Protein AF-A0A8T4NLR0-F1 (afdb_monomer)

Sequence (199 aa):
MKKNILIAALLICVIVAVIIVTSAFSFRYALPFFGGVIVQKAATMCSESDNGVLFYTKGTISLCTGKDCVVKGEDNCKDSSALTEYYCTEKNEIKTVELNCPYGCDDGACMTRGQIPKPKVQEQPSLEIEQPAEKTAEEQVKEIICDEGWQCTGKSKIYQNLDCSLAKETYCKYGCNQGDCKTPAFWEKFLLWLNGQIK

Foldseek 3Di:
DVVVVVVVVVVVVVVVVVVVVVVVVVVVVVPDPVPPPPPPQFDWAKDKDVQFFAQADKMWIWIDRPNDIDTDDIWDFPDFFKIWDWGADPVRDIDIDIDGQPLGDDPRHRDDPVRNDDPPPPPDPDPDDDDDDDDDDDPPPPDDADDFAWDFDWQWIWTQDRVRDIDDIGGQPQGDDPNDRDDPDPVVVVVCVVVVVDD

Secondary structure (DSSP, 8-state):
-HHHHHHHHHHHHHHHHHHHHHHHHHHHHSTT-S-------PPEEEEESSSS--TTS--EEEEEETTEEEEEEE-EESSSSEEEEEEE-TTS-EEEEEEE-TT-EETTEEPPGGGS--------------------------------EEEEETTEEEEEPTTS-B---EE-TT-EETTEEPPPPHHHHHHHHHTTS--

pLDDT: mean 85.61, std 13.14, range [51.41, 98.38]

Mean predicted aligned error: 16.75 Å

Solvent-accessible surface area (backbone atoms only — not comparable to full-atom values): 12018 Å² total; per-residue (Å²): 115,72,68,60,54,53,52,51,52,52,52,52,54,52,53,52,52,51,53,55,54,52,55,61,53,51,60,64,72,65,58,81,79,72,80,71,79,78,78,72,76,64,64,69,40,50,46,55,74,62,76,48,89,48,64,70,49,62,30,41,32,29,47,25,46,73,91,52,69,43,82,76,49,58,26,32,45,78,43,66,36,29,34,39,43,56,32,55,44,98,83,44,44,82,48,74,51,78,46,77,28,93,55,20,25,52,91,18,17,33,41,51,84,91,62,53,74,72,77,75,76,71,83,64,81,81,75,88,69,93,72,84,91,77,93,73,86,80,78,78,78,75,78,84,86,49,76,64,43,52,40,54,61,71,44,21,32,33,40,31,38,74,84,64,48,72,49,80,76,41,82,22,94,65,22,38,54,95,37,38,63,41,69,74,55,71,67,55,52,50,53,36,40,77,68,66,77,49,134

Radius of gyration: 38.43 Å; Cα contacts (8 Å, |Δi|>4): 276; chains: 1; bounding box: 93×50×118 Å

Nearest PDB structures (foldseek):
  3gyx-assembly6_L  TM=2.580E-01  e=1.053E+00  Megalodesulfovibrio gigas
  8prw-assembly1_J  TM=4.662E-01  e=5.788E+00  Saccharomyces cerevisiae
  6ql9-assembly1_H  TM=4.378E-01  e=5.185E+00  Saccharomyces cerevisiae S288C
  6ql9-assembly1_J  TM=4.369E-01  e=6.825E+00  Saccharomyces cerevisiae S288C

Structure (mmCIF, N/CA/C/O backbone):
data_AF-A0A8T4NLR0-F1
#
_entry.id   AF-A0A8T4NLR0-F1
#
loop_
_atom_site.group_PDB
_atom_site.id
_atom_site.type_symbol
_atom_site.label_atom_id
_atom_site.label_alt_id
_atom_site.label_comp_id
_atom_site.label_asym_id
_atom_site.label_entity_id
_atom_site.label_seq_id
_atom_site.pdbx_PDB_ins_code
_atom_site.Cartn_x
_atom_site.Cartn_y
_atom_site.Cartn_z
_atom_site.occupancy
_atom_site.B_iso_or_equiv
_atom_site.auth_seq_id
_atom_site.auth_comp_id
_atom_site.auth_asym_id
_atom_site.auth_atom_id
_atom_site.pdbx_PDB_model_num
ATOM 1 N N . MET A 1 1 ? -56.163 13.194 72.552 1.00 65.56 1 MET A N 1
ATOM 2 C CA . MET A 1 1 ? -55.080 14.180 72.316 1.00 65.56 1 MET A CA 1
ATOM 3 C C . MET A 1 1 ? -53.720 13.541 72.016 1.00 65.56 1 MET A C 1
ATOM 5 O O . MET A 1 1 ? -53.142 13.891 71.000 1.00 65.56 1 MET A O 1
ATOM 9 N N . LYS A 1 2 ? -53.225 12.557 72.789 1.00 79.62 2 LYS A N 1
ATOM 10 C CA . LYS A 1 2 ? -51.895 11.940 72.555 1.00 79.62 2 LYS A CA 1
ATOM 11 C C . LYS A 1 2 ? -51.717 11.226 71.195 1.00 79.62 2 LYS A C 1
ATOM 13 O O . LYS A 1 2 ? -50.638 11.294 70.622 1.00 79.62 2 LYS A O 1
ATOM 18 N N . LYS A 1 3 ? -52.770 10.603 70.643 1.00 86.56 3 LYS A N 1
ATOM 19 C CA . LYS A 1 3 ? -52.717 9.935 69.322 1.00 86.56 3 LYS A CA 1
ATOM 20 C C . LYS A 1 3 ? -52.465 10.910 68.162 1.00 86.56 3 LYS A C 1
ATOM 22 O O . LYS A 1 3 ? -51.696 10.591 67.266 1.00 86.56 3 LYS A O 1
ATOM 27 N N . ASN A 1 4 ? -53.041 12.111 68.211 1.00 86.75 4 ASN A N 1
ATOM 28 C CA . ASN A 1 4 ? -52.903 13.100 67.134 1.00 86.75 4 ASN A CA 1
ATOM 29 C C . ASN A 1 4 ? -51.492 13.706 67.107 1.00 86.75 4 ASN A C 1
ATOM 31 O O . ASN A 1 4 ? -50.963 13.976 66.036 1.00 86.75 4 ASN A O 1
ATOM 35 N N . ILE A 1 5 ? -50.863 13.852 68.279 1.00 92.44 5 ILE A N 1
ATOM 36 C CA . ILE A 1 5 ? -49.472 14.309 68.404 1.00 92.44 5 ILE A CA 1
ATOM 37 C C . ILE A 1 5 ? -48.511 13.258 67.831 1.00 92.44 5 ILE A C 1
ATOM 39 O O . ILE A 1 5 ? -47.591 13.607 67.099 1.00 92.44 5 ILE A O 1
ATOM 43 N N . LEU A 1 6 ? -48.759 11.970 68.100 1.00 92.81 6 LEU A N 1
ATOM 44 C CA . LEU A 1 6 ? -47.951 10.876 67.552 1.00 92.81 6 LEU A CA 1
ATOM 45 C C . LEU A 1 6 ? -48.038 10.813 66.016 1.00 92.81 6 LEU A C 1
ATOM 47 O O . LEU A 1 6 ? -47.022 10.658 65.345 1.00 92.81 6 LEU A O 1
ATOM 51 N N . ILE A 1 7 ? -49.242 10.979 65.456 1.00 93.31 7 ILE A N 1
ATOM 52 C CA . ILE A 1 7 ? -49.459 10.987 64.001 1.00 93.31 7 ILE A CA 1
ATOM 53 C C . ILE A 1 7 ? -48.775 12.200 63.356 1.00 93.31 7 ILE A C 1
ATOM 55 O O . ILE A 1 7 ? -48.108 12.048 62.337 1.00 93.31 7 ILE A O 1
ATOM 59 N N . ALA A 1 8 ? -48.876 13.385 63.967 1.00 94.00 8 ALA A N 1
ATOM 60 C CA . ALA A 1 8 ? -48.206 14.585 63.468 1.00 94.00 8 ALA A CA 1
ATOM 61 C C . ALA A 1 8 ? -46.675 14.435 63.465 1.00 94.00 8 ALA A C 1
ATOM 63 O O . ALA A 1 8 ? -46.030 14.780 62.478 1.00 94.00 8 ALA A O 1
ATOM 64 N N . ALA A 1 9 ? -46.096 13.860 64.525 1.00 94.56 9 ALA A N 1
ATOM 65 C CA . ALA A 1 9 ? -44.658 13.604 64.598 1.00 94.56 9 ALA A CA 1
ATOM 66 C C . ALA A 1 9 ? -44.188 12.619 63.511 1.00 94.56 9 ALA A C 1
ATOM 68 O O . ALA A 1 9 ? -43.180 12.868 62.852 1.00 94.56 9 ALA A O 1
ATOM 69 N N . LEU A 1 10 ? -44.947 11.544 63.265 1.00 94.81 10 LEU A N 1
ATOM 70 C CA . LEU A 1 10 ? -44.632 10.580 62.205 1.00 94.81 10 LEU A CA 1
ATOM 71 C C . LEU A 1 10 ? -44.721 11.202 60.806 1.00 94.81 10 LEU A C 1
ATOM 73 O O . LEU A 1 10 ? -43.836 10.971 59.986 1.00 94.81 10 LEU A O 1
ATOM 77 N N . LEU A 1 11 ? -45.737 12.030 60.540 1.00 95.25 11 LEU A N 1
ATOM 78 C CA . LEU A 1 11 ? -45.869 12.727 59.256 1.00 95.25 11 LEU A CA 1
ATOM 79 C C . LEU A 1 11 ? -44.701 13.689 59.007 1.00 95.25 11 LEU A C 1
ATOM 81 O O . LEU A 1 11 ? -44.157 13.713 57.905 1.00 95.25 11 LEU A O 1
ATOM 85 N N . ILE A 1 12 ? -44.261 14.423 60.032 1.00 96.31 12 ILE A N 1
ATOM 86 C CA . ILE A 1 12 ? -43.098 15.314 59.933 1.00 96.31 12 ILE A CA 1
ATOM 87 C C . ILE A 1 12 ? -41.823 14.511 59.640 1.00 96.31 12 ILE A C 1
ATOM 89 O O . ILE A 1 12 ? -41.072 14.879 58.738 1.00 96.31 12 ILE A O 1
ATOM 93 N N . CYS A 1 13 ? -41.597 13.387 60.328 1.00 95.19 13 CYS A N 1
ATOM 94 C CA . CYS A 1 13 ? -40.438 12.528 60.068 1.00 95.19 13 CYS A CA 1
ATOM 95 C C . CYS A 1 13 ? -40.414 11.988 58.630 1.00 95.19 13 CYS A C 1
ATOM 97 O O . CYS A 1 13 ? -39.356 11.981 58.001 1.00 95.19 13 CYS A O 1
ATOM 99 N N . VAL A 1 14 ? -41.565 11.575 58.088 1.00 95.75 14 VAL A N 1
ATOM 100 C CA . VAL A 1 14 ? -41.660 11.080 56.705 1.00 95.75 14 VAL A CA 1
ATOM 101 C C . VAL A 1 14 ? -41.377 12.197 55.699 1.00 95.75 14 VAL A C 1
ATOM 103 O O . VAL A 1 14 ? -40.613 11.987 54.761 1.00 95.75 14 VAL A O 1
ATOM 106 N N . ILE A 1 15 ? -41.922 13.399 55.910 1.00 95.06 15 ILE A N 1
ATOM 107 C CA . ILE A 1 15 ? -41.680 14.551 55.025 1.00 95.06 15 ILE A CA 1
ATOM 108 C C . ILE A 1 15 ? -40.191 14.924 55.013 1.00 95.06 15 ILE A C 1
ATOM 110 O O . ILE A 1 15 ? -39.613 15.109 53.943 1.00 95.06 15 ILE A O 1
ATOM 114 N N . VAL A 1 16 ? -39.547 14.969 56.183 1.00 95.06 16 VAL A N 1
ATOM 115 C CA . VAL A 1 16 ? -38.106 15.252 56.291 1.00 95.06 16 VAL A CA 1
ATOM 116 C C . VAL A 1 16 ? -37.280 14.179 55.574 1.00 95.06 16 VAL A C 1
ATOM 118 O O . VAL A 1 16 ? -36.371 14.518 54.818 1.00 95.06 16 VAL A O 1
ATOM 121 N N . ALA A 1 17 ? -37.625 12.898 55.730 1.00 93.12 17 ALA A N 1
ATOM 122 C CA . ALA A 1 17 ? -36.938 11.808 55.037 1.00 93.12 17 ALA A CA 1
ATOM 123 C C . ALA A 1 17 ? -37.066 11.917 53.505 1.00 93.12 17 ALA A C 1
ATOM 125 O O . ALA A 1 17 ? -36.078 11.745 52.792 1.00 93.12 17 ALA A O 1
ATOM 126 N N . VAL A 1 18 ? -38.246 12.275 52.988 1.00 91.69 18 VAL A N 1
ATOM 127 C CA . VAL A 1 18 ? -38.468 12.479 51.545 1.00 91.69 18 VAL A CA 1
ATOM 128 C C . VAL A 1 18 ? -37.653 13.662 51.009 1.00 91.69 18 VAL A C 1
ATOM 130 O O . VAL A 1 18 ? -37.054 13.552 49.939 1.00 91.69 18 VAL A O 1
ATOM 133 N N . ILE A 1 19 ? -37.559 14.774 51.744 1.00 88.56 19 ILE A N 1
ATOM 134 C CA . ILE A 1 19 ? -36.741 15.935 51.340 1.00 88.56 19 ILE A CA 1
ATOM 135 C C . ILE A 1 19 ? -35.246 15.573 51.288 1.00 88.56 19 ILE A C 1
ATOM 137 O O . ILE A 1 19 ? -34.539 15.960 50.356 1.00 88.56 19 ILE A O 1
ATOM 141 N N . ILE A 1 20 ? -34.755 14.785 52.248 1.00 86.38 20 ILE A N 1
ATOM 142 C CA . ILE A 1 20 ? -33.351 14.343 52.275 1.00 86.38 20 ILE A CA 1
ATOM 143 C C . ILE A 1 20 ? -33.047 13.413 51.089 1.00 86.38 20 ILE A C 1
ATOM 145 O O . ILE A 1 20 ? -32.024 13.570 50.425 1.00 86.38 20 ILE A O 1
ATOM 149 N N . VAL A 1 21 ? -33.950 12.483 50.766 1.00 84.75 21 VAL A N 1
ATOM 150 C CA . VAL A 1 21 ? -33.757 11.549 49.642 1.00 84.75 21 VAL A CA 1
ATOM 151 C C . VAL A 1 21 ? -33.822 12.275 48.295 1.00 84.75 21 VAL A C 1
ATOM 153 O O . VAL A 1 21 ? -32.977 12.048 47.431 1.00 84.75 21 VAL A O 1
ATOM 156 N N . THR A 1 22 ? -34.784 13.182 48.116 1.00 77.44 22 THR A N 1
ATOM 157 C CA . THR A 1 22 ? -34.948 13.943 46.866 1.00 77.44 22 THR A CA 1
ATOM 158 C C . THR A 1 22 ? -33.806 14.934 46.624 1.00 77.44 22 THR A C 1
ATOM 160 O O . THR A 1 22 ? -33.335 15.044 45.494 1.00 77.44 22 THR A O 1
ATOM 163 N N . SER A 1 23 ? -33.289 15.603 47.661 1.00 75.44 23 SER A N 1
ATOM 164 C CA . SER A 1 23 ? -32.127 16.500 47.531 1.00 75.44 23 SER A CA 1
ATOM 165 C C . SER A 1 23 ? -30.825 15.753 47.217 1.00 75.44 23 SER A C 1
ATOM 167 O O . SER A 1 23 ? -30.049 16.213 46.377 1.00 75.44 23 SER A O 1
ATOM 169 N N . ALA A 1 24 ? -30.615 14.567 47.797 1.00 68.6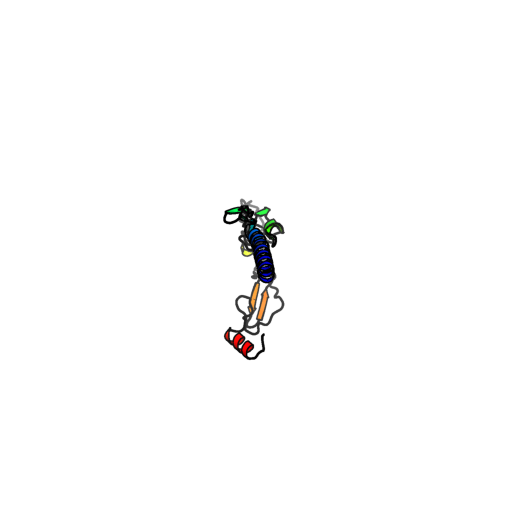2 24 ALA A N 1
ATOM 170 C CA . ALA A 1 24 ? -29.480 13.704 47.463 1.00 68.62 24 ALA A CA 1
ATOM 171 C C . ALA A 1 24 ? -29.569 13.123 46.039 1.00 68.62 24 ALA A C 1
ATOM 173 O O . ALA A 1 24 ? -28.544 12.931 45.381 1.00 68.62 24 ALA A O 1
ATOM 174 N N . PHE A 1 25 ? -30.784 12.863 45.543 1.00 68.38 25 PHE A N 1
ATOM 175 C CA . PHE A 1 25 ? -31.004 12.379 44.180 1.00 68.38 25 PHE A CA 1
ATOM 176 C C . PHE A 1 25 ? -30.752 13.491 43.152 1.00 68.38 25 PHE A C 1
ATOM 178 O O . PHE A 1 25 ? -30.000 13.281 42.205 1.00 68.38 25 PHE A O 1
ATOM 185 N N . SER A 1 26 ? -31.263 14.705 43.381 1.00 59.88 26 SER A N 1
ATOM 186 C CA . SER A 1 26 ? -31.078 15.847 42.471 1.00 59.88 26 SER A CA 1
ATOM 187 C C . SER A 1 26 ? -29.622 16.318 42.362 1.00 59.88 26 SER A C 1
ATOM 189 O O . SER A 1 26 ? -29.195 16.732 41.286 1.00 59.88 26 SER A O 1
ATOM 191 N N . PHE A 1 27 ? -28.816 16.190 43.423 1.00 58.69 27 PHE A N 1
ATOM 192 C CA . PHE A 1 27 ? -27.387 16.535 43.374 1.00 58.69 27 PHE A CA 1
ATOM 193 C C . PHE A 1 27 ? -26.559 15.595 42.482 1.00 58.69 27 PHE A C 1
ATOM 195 O O . PHE A 1 27 ? -25.542 16.015 41.934 1.00 58.69 27 PHE A O 1
ATOM 202 N N . ARG A 1 28 ? -27.000 14.344 42.283 1.00 60.62 28 ARG A N 1
ATOM 203 C CA . ARG A 1 28 ? -26.338 13.388 41.375 1.00 60.62 28 ARG A CA 1
ATOM 204 C C . ARG A 1 28 ? -26.611 13.653 39.896 1.00 60.62 28 ARG A C 1
ATOM 206 O O . ARG A 1 28 ? -25.827 13.201 39.071 1.00 60.62 28 ARG A O 1
ATOM 213 N N . TYR A 1 29 ? -27.674 14.386 39.563 1.00 61.94 29 TYR A N 1
ATOM 214 C CA . TYR A 1 29 ? -28.008 14.732 38.175 1.00 61.94 29 TYR A CA 1
ATOM 215 C C . TYR A 1 29 ? -27.634 16.174 37.795 1.00 61.94 29 TYR A C 1
ATOM 217 O O . TYR A 1 29 ? -27.670 16.513 36.616 1.00 61.94 29 TYR A O 1
ATOM 225 N N . ALA A 1 30 ? -27.245 17.018 38.759 1.00 58.38 30 ALA A N 1
ATOM 226 C CA . ALA A 1 30 ? -26.869 18.417 38.521 1.00 58.38 30 ALA A CA 1
ATOM 227 C C . ALA A 1 30 ? -25.375 18.641 38.197 1.00 58.38 30 ALA A C 1
ATOM 229 O O . ALA A 1 30 ? -24.976 19.762 37.884 1.00 58.38 30 ALA A O 1
ATOM 230 N N . LEU A 1 31 ? -24.535 17.602 38.228 1.00 56.66 31 LEU A N 1
ATOM 231 C CA . LEU A 1 31 ? -23.143 17.665 37.768 1.00 56.66 31 LEU A CA 1
ATOM 232 C C . LEU A 1 31 ? -22.897 16.482 36.818 1.00 56.66 31 LEU A C 1
ATOM 234 O O . LEU A 1 31 ? -23.014 15.341 37.262 1.00 56.66 31 LEU A O 1
ATOM 238 N N . PRO A 1 32 ? -22.602 16.727 35.524 1.00 54.81 32 PRO A N 1
ATOM 239 C CA . PRO A 1 32 ? -21.648 17.739 35.084 1.00 54.81 32 PRO A CA 1
ATOM 240 C C . PRO A 1 32 ? -22.208 18.646 33.971 1.00 54.81 32 PRO A C 1
ATOM 242 O O . PRO A 1 32 ? -22.099 18.340 32.788 1.00 54.81 32 PRO A O 1
ATOM 245 N N . PHE A 1 33 ? -22.744 19.811 34.344 1.00 54.09 33 PHE A N 1
ATOM 246 C CA . PHE A 1 33 ? -22.918 20.947 33.421 1.00 54.09 33 PHE A CA 1
ATOM 247 C C . PHE A 1 33 ? -21.767 21.962 33.550 1.00 54.09 33 PHE A C 1
ATOM 249 O O . PHE A 1 33 ? -21.893 23.124 33.179 1.00 54.09 33 PHE A O 1
ATOM 256 N N . PHE A 1 34 ? -20.616 21.533 34.074 1.00 61.84 34 PHE A N 1
ATOM 257 C CA . PHE A 1 34 ? -19.358 22.202 33.767 1.00 61.84 34 PHE A CA 1
ATOM 258 C C . PHE A 1 34 ? -18.896 21.634 32.434 1.00 61.84 34 PHE A C 1
ATOM 260 O O . PHE A 1 34 ? -18.339 20.539 32.378 1.00 61.84 34 PHE A O 1
ATOM 267 N N . GLY A 1 35 ? -19.222 22.362 31.364 1.00 62.19 35 GLY A N 1
ATOM 268 C CA . GLY A 1 35 ? -18.803 22.101 29.993 1.00 62.19 35 GLY A CA 1
ATOM 269 C C . GLY A 1 35 ? -17.286 22.135 29.858 1.00 62.19 35 GLY A C 1
ATOM 270 O O . GLY A 1 35 ? -16.715 23.088 29.334 1.00 62.19 35 GLY A O 1
ATOM 271 N N . GLY A 1 36 ? -16.627 21.081 30.332 1.00 67.31 36 GLY A N 1
ATOM 272 C CA . GLY A 1 36 ? -15.284 20.753 29.910 1.00 67.31 36 GLY A CA 1
ATOM 273 C C . GLY A 1 36 ? -15.352 20.493 28.417 1.00 67.31 36 GLY A C 1
ATOM 274 O O . GLY A 1 36 ? -15.913 19.487 27.984 1.00 67.31 36 GLY A O 1
ATOM 275 N N . VAL A 1 37 ? -14.831 21.429 27.629 1.00 72.62 37 VAL A N 1
ATOM 276 C CA . VAL A 1 37 ? -14.577 21.207 26.211 1.00 72.62 37 VAL A CA 1
ATOM 277 C C . VAL A 1 37 ? -13.651 20.001 26.135 1.00 72.62 37 VAL A C 1
ATOM 279 O O . VAL A 1 37 ? -12.465 20.089 26.453 1.00 72.62 37 VAL A O 1
ATOM 282 N N . ILE A 1 38 ? -14.203 18.851 25.757 1.00 74.75 38 ILE A N 1
ATOM 283 C CA . ILE A 1 38 ? -13.400 17.710 25.349 1.00 74.75 38 ILE A CA 1
ATOM 284 C C . ILE A 1 38 ? -12.722 18.116 24.048 1.00 74.75 38 ILE A C 1
ATOM 286 O O . ILE A 1 38 ? -13.310 18.063 22.971 1.00 74.75 38 ILE A O 1
ATOM 290 N N . VAL A 1 39 ? -11.476 18.573 24.155 1.00 74.25 39 VAL A N 1
ATOM 291 C CA . VAL A 1 39 ? -10.593 18.721 23.002 1.00 74.25 39 VAL A CA 1
ATOM 292 C C . VAL A 1 39 ? -10.285 17.302 22.535 1.00 74.25 39 VAL A C 1
ATOM 294 O O . VAL A 1 39 ? -9.304 16.688 22.953 1.00 74.25 39 VAL A O 1
ATOM 297 N N . GLN A 1 40 ? -11.176 16.731 21.723 1.00 78.25 40 GLN A N 1
ATOM 298 C CA . GLN A 1 40 ? -10.866 15.506 21.007 1.00 78.25 40 GLN A CA 1
ATOM 299 C C . GLN A 1 40 ? -9.751 15.852 20.030 1.00 78.25 40 GLN A C 1
ATOM 301 O O . GLN A 1 40 ? -9.970 16.515 19.018 1.00 78.25 40 GLN A O 1
ATOM 306 N N . LYS A 1 41 ? -8.530 15.437 20.376 1.00 83.44 41 LYS A N 1
ATOM 307 C CA . LYS A 1 41 ? -7.404 15.446 19.451 1.00 83.44 41 LYS A CA 1
ATOM 308 C C . LYS A 1 41 ? -7.857 14.685 18.211 1.00 83.44 41 LYS A C 1
ATOM 310 O O . LYS A 1 41 ? -8.173 13.500 18.307 1.00 83.44 41 LYS A O 1
ATOM 315 N N . ALA A 1 42 ? -7.943 15.383 17.083 1.00 84.19 42 ALA A N 1
ATOM 316 C CA . ALA A 1 42 ? -8.313 14.763 15.825 1.00 84.19 42 ALA A CA 1
ATOM 317 C C . ALA A 1 42 ? -7.361 13.589 15.566 1.00 84.19 42 ALA A C 1
ATOM 319 O O . ALA A 1 42 ? -6.140 13.734 15.679 1.00 84.19 42 ALA A O 1
ATOM 320 N N . ALA A 1 43 ? -7.932 12.414 15.301 1.00 88.25 43 ALA A N 1
ATOM 321 C CA . ALA A 1 43 ? -7.144 11.242 14.967 1.00 88.25 43 ALA A CA 1
ATOM 322 C C . ALA A 1 43 ? -6.372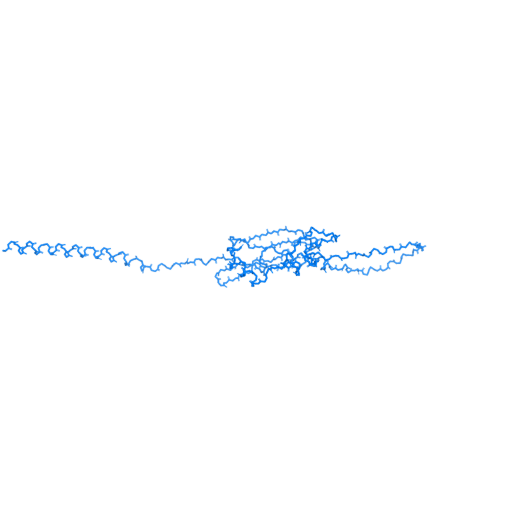 11.529 13.673 1.00 88.25 43 ALA A C 1
ATOM 324 O O . ALA A 1 43 ? -6.952 11.997 12.691 1.00 88.25 43 ALA A O 1
ATOM 325 N N . THR A 1 44 ? -5.064 11.281 13.699 1.00 94.44 44 THR A N 1
ATOM 326 C CA . THR A 1 44 ? -4.232 11.320 12.499 1.00 94.44 44 THR A CA 1
ATOM 327 C C . THR A 1 44 ? -4.316 9.957 11.822 1.00 94.44 44 THR A C 1
ATOM 329 O O . THR A 1 44 ? -4.061 8.937 12.460 1.00 94.44 44 THR A O 1
ATOM 332 N N . MET A 1 45 ? -4.691 9.948 10.549 1.00 95.81 45 MET A N 1
ATOM 333 C CA . MET A 1 45 ? -4.827 8.760 9.713 1.00 95.81 45 MET A CA 1
ATOM 334 C C . MET A 1 45 ? -3.811 8.804 8.579 1.00 95.81 45 MET A C 1
ATOM 336 O O . MET A 1 45 ? -3.516 9.873 8.046 1.00 95.81 45 MET A O 1
ATOM 340 N N . CYS A 1 46 ? -3.289 7.639 8.219 1.00 96.56 46 CYS A N 1
ATOM 341 C CA . CYS A 1 46 ? -2.422 7.466 7.063 1.00 96.56 46 CYS A CA 1
ATOM 342 C C . CYS A 1 46 ? -3.277 7.002 5.882 1.00 96.56 46 CYS A C 1
ATOM 344 O O . CYS A 1 46 ? -4.133 6.137 6.052 1.00 96.56 46 CYS A O 1
ATOM 346 N N . SER A 1 47 ? -3.071 7.600 4.712 1.00 95.38 47 SER A N 1
ATOM 347 C CA . SER A 1 47 ? -3.706 7.204 3.456 1.00 95.38 47 SER A CA 1
ATOM 348 C C . SER A 1 47 ? -2.648 7.105 2.368 1.00 95.38 47 SER A C 1
ATOM 350 O O . SER A 1 47 ? -1.791 7.981 2.268 1.00 95.38 47 SER A O 1
ATOM 352 N N . GLU A 1 48 ? -2.760 6.085 1.531 1.00 94.75 48 GLU A N 1
ATOM 353 C CA . GLU A 1 48 ? -1.891 5.838 0.378 1.00 94.75 48 GLU A CA 1
ATOM 354 C C . GLU A 1 48 ? -2.731 5.770 -0.908 1.00 94.75 48 GLU A C 1
ATOM 356 O O . GLU A 1 48 ? -3.944 5.552 -0.837 1.00 94.75 48 GLU A O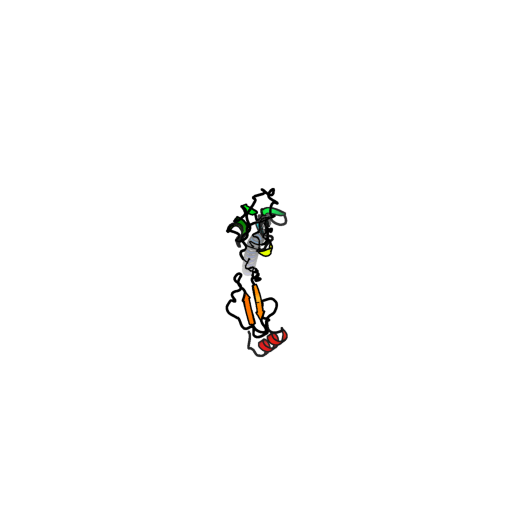 1
ATOM 361 N N . SER A 1 49 ? -2.136 6.038 -2.073 1.00 96.50 49 SER A N 1
ATOM 362 C CA . SER A 1 49 ? -2.868 6.113 -3.353 1.00 96.50 49 SER A CA 1
ATOM 363 C C . SER A 1 49 ? -2.981 4.779 -4.093 1.00 96.50 49 SER A C 1
ATOM 365 O O . SER A 1 49 ? -3.843 4.621 -4.955 1.00 96.50 49 SER A O 1
ATOM 367 N N . ASP A 1 50 ? -2.112 3.835 -3.768 1.00 89.50 50 ASP A N 1
ATOM 368 C CA . ASP A 1 50 ? -1.923 2.536 -4.410 1.00 89.50 50 ASP A CA 1
ATOM 369 C C . ASP A 1 50 ? -2.491 1.372 -3.566 1.00 89.50 50 ASP A C 1
ATOM 371 O O . ASP A 1 50 ? -2.682 0.270 -4.067 1.00 89.50 50 ASP A O 1
ATOM 375 N N . ASN A 1 51 ? -2.948 1.643 -2.341 1.00 89.44 51 ASN A N 1
ATOM 376 C CA . ASN A 1 51 ? -3.574 0.691 -1.409 1.00 89.44 51 ASN A CA 1
ATOM 377 C C . ASN A 1 51 ? -2.652 -0.442 -0.922 1.00 89.44 51 ASN A C 1
ATOM 379 O O . ASN A 1 51 ? -3.126 -1.561 -0.686 1.00 89.44 51 ASN A O 1
ATOM 383 N N . GLY A 1 52 ? -1.357 -0.175 -0.761 1.00 89.75 52 GLY A N 1
ATOM 384 C CA . GLY A 1 52 ? -0.500 -1.018 0.058 1.00 89.75 52 GLY A CA 1
ATOM 385 C C . GLY A 1 52 ? 0.951 -0.947 -0.366 1.00 89.75 52 GLY A C 1
ATOM 386 O O . GLY A 1 52 ? 1.577 0.095 -0.310 1.00 89.75 52 GLY A O 1
ATOM 387 N N . VAL A 1 53 ? 1.493 -2.114 -0.702 1.00 92.12 53 VAL A N 1
ATOM 388 C CA . VAL A 1 53 ? 2.862 -2.267 -1.192 1.00 92.12 53 VAL A CA 1
ATOM 389 C C . VAL A 1 53 ? 2.754 -2.758 -2.636 1.00 92.12 53 VAL A C 1
ATOM 391 O O . VAL A 1 53 ? 2.691 -3.971 -2.875 1.00 92.12 53 VAL A O 1
ATOM 394 N N . LEU A 1 54 ? 2.635 -1.829 -3.587 1.00 92.50 54 LEU A N 1
ATOM 395 C CA . LEU A 1 54 ? 2.472 -2.083 -5.017 1.00 92.50 54 LEU A CA 1
ATOM 396 C C . LEU A 1 54 ? 3.646 -1.524 -5.831 1.00 92.50 54 LEU A C 1
ATOM 398 O O . LEU A 1 54 ? 3.504 -0.594 -6.615 1.00 92.50 54 LEU A O 1
ATOM 402 N N . PHE A 1 55 ? 4.757 -2.257 -5.825 1.00 95.56 55 PHE A N 1
ATOM 403 C CA . PHE A 1 55 ? 6.023 -1.871 -6.465 1.00 95.56 55 PHE A CA 1
ATOM 404 C C . PHE A 1 55 ? 5.979 -1.467 -7.950 1.00 95.56 55 PHE A C 1
ATOM 406 O O . PHE A 1 55 ? 6.954 -0.929 -8.457 1.00 95.56 55 PHE A O 1
ATOM 413 N N . TYR A 1 56 ? 4.918 -1.789 -8.694 1.00 94.38 56 TYR A N 1
ATOM 414 C CA . TYR A 1 56 ? 4.778 -1.476 -10.126 1.00 94.38 56 TYR A CA 1
ATOM 415 C C . TYR A 1 56 ? 3.840 -0.287 -10.393 1.00 94.38 56 TYR A C 1
ATOM 417 O O . TYR A 1 56 ? 3.530 0.007 -11.546 1.00 94.38 56 TYR A O 1
ATOM 425 N N . THR A 1 57 ? 3.330 0.368 -9.348 1.00 94.69 57 THR A N 1
ATOM 426 C CA . THR A 1 57 ? 2.449 1.537 -9.437 1.00 94.69 57 THR A CA 1
ATOM 427 C C . THR A 1 57 ? 2.959 2.593 -8.475 1.00 94.69 57 THR A C 1
ATOM 429 O O . THR A 1 57 ? 3.029 2.333 -7.287 1.00 94.69 57 THR A O 1
ATOM 432 N N . LYS A 1 58 ? 3.269 3.793 -8.970 1.00 96.06 58 LYS A N 1
ATOM 433 C CA . LYS A 1 58 ? 3.729 4.882 -8.105 1.00 96.06 58 LYS A CA 1
ATOM 434 C C . LYS A 1 58 ? 2.660 5.241 -7.066 1.00 96.06 58 LYS A C 1
ATOM 436 O O . LYS A 1 58 ? 1.549 5.648 -7.427 1.00 96.06 58 LYS A O 1
ATOM 441 N N . GLY A 1 59 ? 3.020 5.138 -5.796 1.00 97.00 59 GLY A N 1
ATOM 442 C CA . GLY A 1 59 ? 2.231 5.511 -4.636 1.00 97.00 59 GLY A CA 1
ATOM 443 C C . GLY A 1 59 ? 2.590 6.886 -4.066 1.00 97.00 59 GLY A C 1
ATOM 444 O O . GLY A 1 59 ? 3.629 7.496 -4.335 1.00 97.00 59 GLY A O 1
ATOM 445 N N . THR A 1 60 ? 1.671 7.434 -3.276 1.00 97.69 60 THR A N 1
ATOM 446 C CA . THR A 1 60 ? 1.837 8.682 -2.527 1.00 97.69 60 THR A CA 1
ATOM 447 C C . THR A 1 60 ? 1.191 8.543 -1.160 1.00 97.69 60 THR A C 1
ATOM 449 O O . THR A 1 60 ? 0.016 8.197 -1.049 1.00 97.69 60 THR A O 1
ATOM 452 N N . ILE A 1 61 ? 1.934 8.902 -0.116 1.00 97.56 61 ILE A N 1
ATOM 453 C CA . ILE A 1 61 ? 1.477 8.878 1.270 1.00 97.56 61 ILE A CA 1
ATOM 454 C C . ILE A 1 61 ? 1.001 10.250 1.714 1.00 97.56 61 ILE A C 1
ATOM 456 O O . ILE A 1 61 ? 1.719 11.249 1.633 1.00 97.56 61 ILE A O 1
ATOM 460 N N . SER A 1 62 ? -0.194 10.277 2.293 1.00 97.12 62 SER A N 1
ATOM 461 C CA . SER A 1 62 ? -0.804 11.440 2.926 1.00 97.12 62 SER A CA 1
ATOM 462 C C . SER A 1 62 ? -1.138 11.158 4.390 1.00 97.12 62 SER A C 1
ATOM 464 O O . SER A 1 62 ? -1.721 10.129 4.723 1.00 97.12 62 SER A O 1
ATOM 466 N N . LEU A 1 63 ? -0.812 12.100 5.281 1.00 96.56 63 LEU A N 1
ATOM 467 C CA . LEU A 1 63 ? -1.316 12.105 6.657 1.00 96.56 63 LEU A CA 1
ATOM 468 C C . LEU A 1 63 ? -2.496 13.063 6.763 1.00 96.56 63 LEU A C 1
ATOM 470 O O . LEU A 1 63 ? -2.346 14.267 6.547 1.00 96.56 63 LEU A O 1
ATOM 474 N N . CYS A 1 64 ? -3.649 12.526 7.137 1.00 95.06 64 CYS A N 1
ATOM 475 C CA . CYS A 1 64 ? -4.893 13.259 7.307 1.00 95.06 64 CYS A CA 1
ATOM 476 C C . CYS A 1 64 ? -5.199 13.461 8.791 1.00 95.06 64 CYS A C 1
ATOM 478 O O . CYS A 1 64 ? -5.165 12.516 9.571 1.00 95.06 64 CYS A O 1
ATOM 480 N N . THR A 1 65 ? -5.507 14.687 9.204 1.00 94.81 65 THR A N 1
ATOM 481 C CA . THR A 1 65 ? -5.995 15.009 10.552 1.00 94.81 65 THR A CA 1
ATOM 482 C C . THR A 1 65 ? -7.368 15.653 10.413 1.00 94.81 65 THR A C 1
ATOM 484 O O . THR A 1 65 ? -7.496 16.822 10.062 1.00 94.81 65 THR A O 1
ATOM 487 N N . GLY A 1 66 ? -8.423 14.870 10.640 1.00 89.44 66 GLY A N 1
ATOM 488 C CA . GLY A 1 66 ? -9.781 15.298 10.302 1.00 89.44 66 GLY A CA 1
ATOM 489 C C . GLY A 1 66 ? -9.975 15.387 8.784 1.00 89.44 66 GLY A C 1
ATOM 490 O O . GLY A 1 66 ? -9.870 14.377 8.098 1.00 89.44 66 GLY A O 1
ATOM 491 N N . LYS A 1 67 ? -10.289 16.582 8.267 1.00 89.38 67 LYS A N 1
ATOM 492 C CA . LYS A 1 67 ? -10.483 16.827 6.822 1.00 89.38 67 LYS A CA 1
ATOM 493 C C . LYS A 1 67 ? -9.223 17.323 6.111 1.00 89.38 67 LYS A C 1
ATOM 495 O O . LYS A 1 67 ? -9.209 17.376 4.885 1.00 89.38 67 LYS A O 1
ATOM 500 N N . ASP A 1 68 ? -8.196 17.689 6.869 1.00 94.12 68 ASP A N 1
ATOM 501 C CA . ASP A 1 68 ? -6.971 18.264 6.331 1.00 94.12 68 ASP A CA 1
ATOM 502 C C . ASP A 1 68 ? -5.950 17.152 6.093 1.00 94.12 68 ASP A C 1
ATOM 504 O O . ASP A 1 68 ? -5.562 16.457 7.033 1.00 94.12 68 ASP A O 1
ATOM 508 N N . CYS A 1 69 ? -5.511 16.983 4.847 1.00 95.25 69 CYS A N 1
ATOM 509 C CA . CYS A 1 69 ? -4.512 15.991 4.453 1.00 95.25 69 CYS A CA 1
ATOM 510 C C . CYS A 1 69 ? -3.247 16.676 3.941 1.00 95.25 69 CYS A C 1
ATOM 512 O O . CYS A 1 69 ? -3.311 17.665 3.213 1.00 95.25 69 CYS A O 1
ATOM 514 N N . VAL A 1 70 ? -2.089 16.135 4.316 1.00 96.94 70 VAL A N 1
ATOM 515 C CA . VAL A 1 70 ? -0.778 16.629 3.886 1.00 96.94 70 VAL A CA 1
ATOM 516 C C . VAL A 1 70 ? 0.022 15.469 3.319 1.00 96.94 70 VAL A C 1
ATOM 518 O O . VAL A 1 70 ? 0.220 14.471 4.014 1.00 96.94 70 VAL A O 1
ATOM 521 N N . VAL A 1 71 ? 0.514 15.622 2.089 1.00 95.88 71 VAL A N 1
ATOM 522 C CA . VAL A 1 71 ? 1.434 14.663 1.462 1.00 95.88 71 VAL A CA 1
ATOM 523 C C . VAL A 1 71 ? 2.738 14.620 2.260 1.00 95.88 71 VAL A C 1
ATOM 525 O O . VAL A 1 71 ? 3.302 15.659 2.609 1.00 95.88 71 VAL A O 1
ATOM 528 N N . LYS A 1 72 ? 3.191 13.414 2.602 1.00 96.19 72 LYS A N 1
ATOM 529 C CA . LYS A 1 72 ? 4.388 13.172 3.419 1.00 96.19 72 LYS A CA 1
ATOM 530 C C . LYS A 1 72 ? 5.512 12.478 2.672 1.00 96.19 72 LYS A C 1
ATOM 532 O O . LYS A 1 72 ? 6.659 12.658 3.067 1.00 96.19 72 LYS A O 1
ATOM 537 N N . GLY A 1 73 ? 5.189 11.721 1.634 1.00 94.19 73 GLY A N 1
ATOM 538 C CA . GLY A 1 73 ? 6.156 11.006 0.815 1.00 94.19 73 GLY A CA 1
ATOM 539 C C . GLY A 1 73 ? 5.492 10.455 -0.436 1.00 94.19 73 GLY A C 1
ATOM 540 O O . GLY A 1 73 ? 4.266 10.388 -0.510 1.00 94.19 73 GLY A O 1
ATOM 541 N N . GLU A 1 74 ? 6.313 10.087 -1.401 1.00 97.44 74 GLU A N 1
ATOM 542 C CA . GLU A 1 74 ? 5.934 9.390 -2.625 1.00 97.44 74 GLU A CA 1
ATOM 543 C C . GLU A 1 74 ? 6.987 8.324 -2.899 1.00 97.44 74 GLU A C 1
ATOM 545 O O . GLU A 1 74 ? 8.135 8.473 -2.465 1.00 97.44 74 GLU A O 1
ATOM 550 N N . ASP A 1 75 ? 6.595 7.272 -3.606 1.00 98.12 75 ASP A N 1
ATOM 551 C CA . ASP A 1 75 ? 7.531 6.226 -3.995 1.00 98.12 75 ASP A CA 1
ATOM 552 C C . ASP A 1 75 ? 8.570 6.788 -4.951 1.00 98.12 75 ASP A C 1
ATOM 554 O O . ASP A 1 75 ? 8.285 7.632 -5.811 1.00 98.12 75 ASP A O 1
ATOM 558 N N . ASN A 1 76 ? 9.814 6.352 -4.773 1.00 97.94 76 ASN A N 1
ATOM 559 C CA . ASN A 1 76 ? 10.919 6.929 -5.510 1.00 97.94 76 ASN A CA 1
ATOM 560 C C . ASN A 1 76 ? 11.997 5.901 -5.841 1.00 97.94 76 ASN A C 1
ATOM 562 O O . ASN A 1 76 ? 12.375 5.057 -5.030 1.00 97.94 76 ASN A O 1
ATOM 566 N N . CYS A 1 77 ? 12.560 6.033 -7.038 1.00 98.25 77 CYS A N 1
ATOM 567 C CA . CYS A 1 77 ? 13.735 5.271 -7.427 1.00 98.25 77 CYS A CA 1
ATOM 568 C C . CYS A 1 77 ? 14.954 5.811 -6.680 1.00 98.25 77 CYS A C 1
ATOM 570 O O . CYS A 1 77 ? 15.316 6.982 -6.813 1.00 98.25 77 CYS A O 1
ATOM 572 N N . LYS A 1 78 ? 15.575 4.958 -5.869 1.00 97.62 78 LYS A N 1
ATOM 573 C CA . LYS A 1 78 ? 16.831 5.252 -5.172 1.00 97.62 78 LYS A CA 1
ATOM 574 C C . LYS A 1 78 ? 18.002 5.270 -6.153 1.00 97.62 78 LYS A C 1
ATOM 576 O O . LYS A 1 78 ? 18.890 6.111 -6.043 1.00 97.62 78 LYS A O 1
ATOM 581 N N . ASP A 1 79 ? 17.965 4.362 -7.123 1.00 96.94 79 ASP A N 1
ATOM 582 C CA . ASP A 1 79 ? 18.840 4.305 -8.290 1.00 96.94 79 ASP A CA 1
ATOM 583 C C . ASP A 1 79 ? 18.085 3.664 -9.472 1.00 96.94 79 ASP A C 1
ATOM 585 O O . ASP A 1 79 ? 16.877 3.449 -9.399 1.00 96.94 79 ASP A O 1
ATOM 589 N N . SER A 1 80 ? 18.775 3.358 -10.576 1.00 95.69 80 SER A N 1
ATOM 590 C CA . SER A 1 80 ? 18.155 2.771 -11.776 1.00 95.69 80 SER A CA 1
ATOM 591 C C . SER A 1 80 ? 17.562 1.375 -11.566 1.00 95.69 80 SER A C 1
ATOM 593 O O . SER A 1 80 ? 16.906 0.858 -12.462 1.00 95.69 80 SER A O 1
ATOM 595 N N . SER A 1 81 ? 17.841 0.729 -10.436 1.00 96.06 81 SER A N 1
ATOM 596 C CA . SER A 1 81 ? 17.461 -0.648 -10.124 1.00 96.06 81 SER A CA 1
ATOM 597 C C . SER A 1 81 ? 16.779 -0.818 -8.771 1.00 96.06 81 SER A C 1
ATOM 599 O O . SER A 1 81 ? 16.163 -1.854 -8.566 1.00 96.06 81 SER A O 1
ATOM 601 N N . ALA A 1 82 ? 16.846 0.158 -7.868 1.00 97.75 82 ALA A N 1
ATOM 602 C CA . ALA A 1 82 ? 16.264 0.072 -6.534 1.00 97.75 82 ALA A CA 1
ATOM 603 C C . ALA A 1 82 ? 15.105 1.062 -6.349 1.00 97.75 82 ALA A C 1
ATOM 605 O O . ALA A 1 82 ? 15.249 2.260 -6.607 1.00 97.75 82 ALA A O 1
ATOM 606 N N . LEU A 1 83 ? 13.978 0.557 -5.846 1.00 98.38 83 LEU A N 1
ATOM 607 C CA . LEU A 1 83 ? 12.790 1.316 -5.459 1.00 98.38 83 LEU A CA 1
ATOM 608 C C . LEU A 1 83 ? 12.730 1.453 -3.935 1.00 98.38 83 LEU A C 1
ATOM 610 O O . LEU A 1 83 ? 12.928 0.472 -3.213 1.00 98.38 83 LEU A O 1
ATOM 614 N N . THR A 1 84 ? 12.418 2.657 -3.466 1.00 98.31 84 THR A N 1
ATOM 615 C CA . THR A 1 84 ? 11.960 2.916 -2.101 1.00 98.31 84 THR A CA 1
ATOM 616 C C . THR A 1 84 ? 10.448 3.105 -2.141 1.00 98.31 84 THR A C 1
ATOM 618 O O . THR A 1 84 ? 9.969 4.112 -2.657 1.00 98.31 84 THR A O 1
ATOM 621 N N . GLU A 1 85 ? 9.724 2.141 -1.582 1.00 98.00 85 GLU A N 1
ATOM 622 C CA . GLU A 1 85 ? 8.26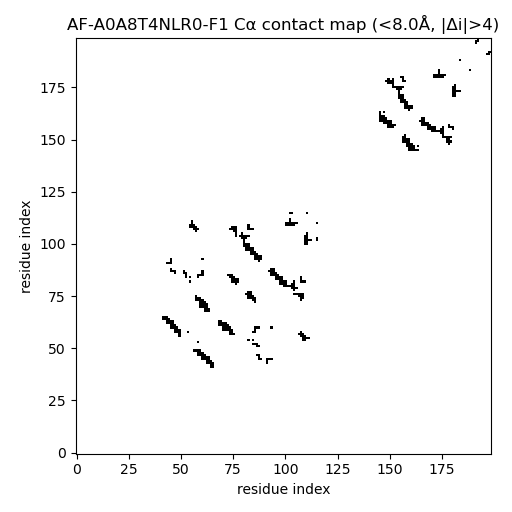9 2.170 -1.438 1.00 98.00 85 GLU A CA 1
ATOM 623 C C . GLU A 1 85 ? 7.892 2.730 -0.066 1.00 98.00 85 GLU A C 1
ATOM 625 O O . GLU A 1 85 ? 8.462 2.314 0.952 1.00 98.00 85 GLU A O 1
ATOM 630 N N . TYR A 1 86 ? 6.898 3.608 -0.015 1.00 97.44 86 TYR A N 1
ATOM 631 C CA . TYR A 1 86 ? 6.257 4.089 1.197 1.00 97.44 86 TYR A CA 1
ATOM 632 C C . TYR A 1 86 ? 4.849 3.513 1.319 1.00 97.44 86 TYR A C 1
ATOM 634 O O . TYR A 1 86 ? 4.055 3.616 0.399 1.00 97.44 86 TYR A O 1
ATOM 642 N N . TYR A 1 87 ? 4.500 3.000 2.499 1.00 96.94 87 TYR A N 1
ATOM 643 C CA . TYR A 1 87 ? 3.176 2.419 2.732 1.00 96.94 87 TYR A CA 1
ATOM 644 C C . TYR A 1 87 ? 2.639 2.726 4.133 1.00 96.94 87 TYR A C 1
ATOM 646 O O . TYR A 1 87 ? 3.390 2.984 5.089 1.00 96.94 87 TYR A O 1
ATOM 654 N N . CYS A 1 88 ? 1.316 2.685 4.268 1.00 97.38 88 CYS A N 1
ATOM 655 C CA . CYS A 1 88 ? 0.608 2.824 5.532 1.00 97.38 88 CYS A CA 1
ATOM 656 C C . CYS A 1 88 ? 0.417 1.458 6.206 1.00 97.38 88 CYS A C 1
ATOM 658 O O . CYS A 1 88 ? -0.116 0.510 5.641 1.00 97.38 88 CYS A O 1
ATOM 660 N N . THR A 1 89 ? 0.801 1.345 7.476 1.00 96.19 89 THR A N 1
ATOM 661 C CA . THR A 1 89 ? 0.506 0.142 8.275 1.00 96.19 89 THR A CA 1
ATOM 662 C C . THR A 1 89 ? -0.916 0.165 8.835 1.00 96.19 89 THR A C 1
ATOM 664 O O . THR A 1 89 ? -1.516 1.226 9.006 1.00 96.19 89 THR A O 1
ATOM 667 N N . GLU A 1 90 ? -1.408 -0.993 9.286 1.00 93.75 90 GLU A N 1
ATOM 668 C CA . GLU A 1 90 ? -2.691 -1.122 10.004 1.00 93.75 90 GLU A CA 1
ATOM 669 C C . GLU A 1 90 ? -2.795 -0.225 11.255 1.00 93.75 90 GLU A C 1
ATOM 671 O O . GLU A 1 90 ? -3.888 0.084 11.728 1.00 93.75 90 GLU A O 1
ATOM 676 N N . LYS A 1 91 ? -1.655 0.217 11.803 1.00 94.56 91 LYS A N 1
ATOM 677 C CA . LYS A 1 91 ? -1.577 1.125 12.957 1.00 94.56 91 LYS A CA 1
ATOM 678 C C . LYS A 1 91 ? -1.526 2.609 12.567 1.00 94.56 91 LYS A C 1
ATOM 680 O O . LYS A 1 91 ? -1.287 3.440 13.437 1.00 94.56 91 LYS A O 1
ATOM 685 N N . ASN A 1 92 ? -1.759 2.952 11.295 1.00 93.88 92 ASN A N 1
ATOM 686 C CA . ASN A 1 92 ? -1.595 4.298 10.726 1.00 93.88 92 ASN A CA 1
ATOM 687 C C . ASN A 1 92 ? -0.161 4.855 10.829 1.00 93.88 92 ASN A C 1
ATOM 689 O O . ASN A 1 92 ? 0.042 6.069 10.825 1.00 93.88 92 ASN A O 1
ATOM 693 N N . GLU A 1 93 ? 0.847 3.986 10.929 1.00 94.81 93 GLU A N 1
ATOM 694 C CA . GLU A 1 93 ? 2.254 4.391 10.851 1.00 94.81 93 GLU A CA 1
ATOM 695 C C . GLU A 1 93 ? 2.737 4.316 9.402 1.00 94.81 93 GLU A C 1
ATOM 697 O O . GLU A 1 93 ? 2.458 3.324 8.728 1.00 94.81 93 GLU A O 1
ATOM 702 N N . ILE A 1 94 ? 3.508 5.314 8.967 1.00 96.31 94 ILE A N 1
ATOM 703 C CA . ILE A 1 94 ? 4.229 5.281 7.689 1.00 96.31 94 ILE A CA 1
ATOM 704 C C . ILE A 1 94 ? 5.456 4.384 7.853 1.00 96.31 94 ILE A C 1
ATOM 706 O O . ILE A 1 94 ? 6.223 4.544 8.811 1.00 96.31 94 ILE A O 1
ATOM 710 N N . LYS A 1 95 ? 5.654 3.461 6.918 1.00 97.25 95 LYS A N 1
ATOM 711 C CA . LYS A 1 95 ? 6.860 2.635 6.809 1.00 97.25 95 LYS A CA 1
ATOM 712 C C . LYS A 1 95 ? 7.403 2.698 5.392 1.00 97.25 95 LYS A C 1
ATOM 714 O O . LYS A 1 95 ? 6.727 3.176 4.486 1.00 97.25 95 LYS A O 1
ATOM 719 N N . THR A 1 96 ? 8.630 2.219 5.240 1.00 97.25 96 THR A N 1
ATOM 720 C CA . THR A 1 96 ? 9.270 2.063 3.942 1.00 97.25 96 THR A CA 1
ATOM 721 C C . THR A 1 96 ? 9.785 0.648 3.755 1.00 97.25 96 THR A C 1
ATOM 723 O O . THR A 1 96 ? 10.151 -0.024 4.725 1.00 97.25 96 THR A O 1
ATOM 726 N N . VAL A 1 97 ? 9.832 0.207 2.503 1.00 97.19 97 VAL A N 1
ATOM 727 C CA . VAL A 1 97 ? 10.526 -1.012 2.090 1.00 97.19 97 VAL A CA 1
ATOM 728 C C . VAL A 1 97 ? 11.373 -0.710 0.857 1.00 97.19 97 VAL A C 1
ATOM 730 O O . VAL A 1 97 ? 10.953 0.026 -0.029 1.00 97.19 97 VAL A O 1
ATOM 733 N N . GLU A 1 98 ? 12.591 -1.246 0.825 1.00 97.94 98 GLU A N 1
ATOM 734 C CA . GLU A 1 98 ? 13.466 -1.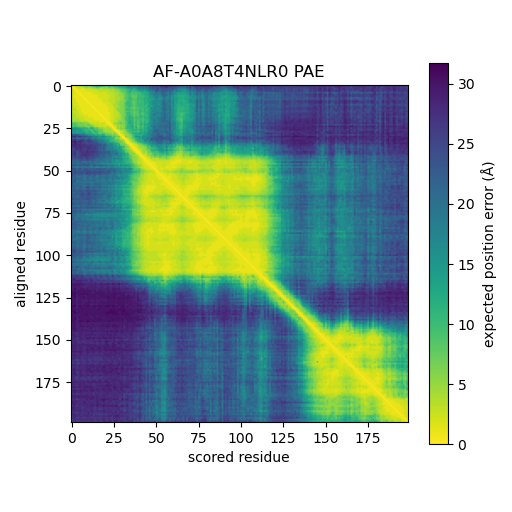159 -0.345 1.00 97.94 98 GLU A CA 1
ATOM 735 C C . GLU A 1 98 ? 13.417 -2.483 -1.116 1.00 97.94 98 GLU A C 1
ATOM 737 O O . GLU A 1 98 ? 13.517 -3.561 -0.520 1.00 97.94 98 GLU A O 1
ATOM 742 N N . LEU A 1 99 ? 13.285 -2.403 -2.439 1.00 96.56 99 LEU A N 1
ATOM 743 C CA . LEU A 1 99 ? 13.252 -3.553 -3.342 1.00 96.56 99 LEU A CA 1
ATOM 744 C C . LEU A 1 99 ? 14.148 -3.292 -4.558 1.00 96.56 99 LEU A C 1
ATOM 746 O O . LEU A 1 99 ? 14.143 -2.199 -5.118 1.00 96.56 99 LEU A O 1
ATOM 750 N N . ASN A 1 100 ? 14.859 -4.323 -5.020 1.00 97.75 100 ASN A N 1
ATOM 751 C CA . ASN A 1 100 ? 15.507 -4.297 -6.331 1.00 97.75 100 ASN A CA 1
ATOM 752 C C . ASN A 1 100 ? 14.502 -4.668 -7.433 1.00 97.75 100 ASN A C 1
ATOM 754 O O . ASN A 1 100 ? 14.006 -5.795 -7.479 1.00 97.75 100 ASN A O 1
ATOM 758 N N . CYS A 1 101 ? 14.236 -3.734 -8.338 1.00 96.19 101 CYS A N 1
ATOM 759 C CA . CYS A 1 101 ? 13.404 -3.913 -9.515 1.00 96.19 101 CYS A CA 1
ATOM 760 C C . CYS A 1 101 ? 14.145 -4.730 -10.591 1.00 96.19 101 CYS A C 1
ATOM 762 O O . CYS A 1 101 ? 15.196 -4.299 -11.076 1.00 96.19 101 CYS A O 1
ATOM 764 N N . PRO A 1 102 ? 13.596 -5.873 -11.040 1.00 94.38 102 PRO A N 1
ATOM 765 C CA . PRO A 1 102 ? 14.285 -6.783 -11.960 1.00 94.38 102 PRO A CA 1
ATOM 766 C C . PRO A 1 102 ? 14.559 -6.176 -13.343 1.00 94.38 102 PRO A C 1
ATOM 768 O O . PRO A 1 102 ? 15.511 -6.577 -14.008 1.00 94.38 102 PRO A O 1
ATOM 771 N N . TYR A 1 103 ? 13.744 -5.208 -13.770 1.00 93.56 103 TYR A N 1
ATOM 772 C CA . TYR A 1 103 ? 13.864 -4.535 -15.069 1.00 93.56 103 TYR A CA 1
ATOM 773 C C . TYR A 1 103 ? 14.229 -3.054 -14.946 1.00 93.56 103 TYR A C 1
ATOM 775 O O . TYR A 1 103 ? 14.141 -2.316 -15.923 1.00 93.56 103 TYR A O 1
ATOM 783 N N . GLY A 1 104 ? 14.656 -2.641 -13.752 1.00 95.19 104 GLY A N 1
ATOM 784 C CA . GLY A 1 104 ? 14.953 -1.260 -13.409 1.00 95.19 104 GLY A CA 1
ATOM 785 C C . GLY A 1 104 ? 13.773 -0.517 -12.782 1.00 95.19 104 GLY A C 1
ATOM 786 O O . GLY A 1 104 ? 12.639 -0.995 -12.782 1.00 95.19 104 GLY A O 1
ATOM 787 N N . CYS A 1 105 ? 14.072 0.644 -12.213 1.00 97.31 105 CYS A N 1
ATOM 788 C CA . CYS A 1 105 ? 13.113 1.551 -11.597 1.00 97.31 105 CYS A CA 1
ATOM 789 C C . CYS A 1 105 ? 13.006 2.820 -12.445 1.00 97.31 105 CYS A C 1
ATOM 791 O O . CYS A 1 105 ? 14.032 3.378 -12.842 1.00 97.31 105 CYS A O 1
ATOM 793 N N . ASP A 1 106 ? 11.780 3.264 -12.709 1.00 96.44 106 ASP A N 1
ATOM 794 C CA . ASP A 1 106 ? 11.491 4.519 -13.402 1.00 96.44 106 ASP A CA 1
ATOM 795 C C . ASP A 1 106 ? 10.294 5.231 -12.751 1.00 96.44 106 ASP A C 1
ATOM 797 O O . ASP A 1 106 ? 9.329 4.588 -12.348 1.00 96.44 106 ASP A O 1
ATOM 801 N N . ASP A 1 107 ? 10.385 6.556 -12.596 1.00 96.25 107 ASP A N 1
ATOM 802 C CA . ASP A 1 107 ? 9.377 7.430 -11.955 1.00 96.25 107 ASP A CA 1
ATOM 803 C C . ASP A 1 107 ? 8.728 6.874 -10.664 1.00 96.25 107 ASP A C 1
ATOM 805 O O . ASP A 1 107 ? 7.524 6.980 -10.450 1.00 96.25 107 ASP A O 1
ATOM 809 N N . GLY A 1 108 ? 9.523 6.270 -9.777 1.00 96.81 108 GLY A N 1
ATOM 810 C CA . GLY A 1 108 ? 9.015 5.758 -8.499 1.00 96.81 108 GLY A CA 1
ATOM 811 C C . GLY A 1 108 ? 8.201 4.469 -8.609 1.00 96.81 108 GLY A C 1
ATOM 812 O O . GLY A 1 108 ? 7.423 4.173 -7.715 1.00 96.81 108 GLY A O 1
ATOM 813 N N . ALA A 1 109 ? 8.384 3.698 -9.681 1.00 96.88 109 ALA A N 1
ATOM 814 C CA . ALA A 1 109 ? 7.846 2.351 -9.814 1.00 96.88 109 ALA A CA 1
ATOM 815 C C . ALA A 1 109 ? 8.858 1.421 -10.500 1.00 96.88 109 ALA A C 1
ATOM 817 O O . ALA A 1 109 ? 9.699 1.833 -11.303 1.00 96.88 109 ALA A O 1
ATOM 818 N N . CYS A 1 110 ? 8.772 0.127 -10.217 1.00 96.81 110 CYS A N 1
ATOM 819 C CA . CYS A 1 110 ? 9.486 -0.887 -10.971 1.00 96.81 110 CYS A CA 1
ATOM 820 C C . CYS A 1 110 ? 8.933 -0.978 -12.395 1.00 96.81 110 CYS A C 1
ATOM 822 O O . CYS A 1 110 ? 7.724 -1.059 -12.617 1.00 96.81 110 CYS A O 1
ATOM 824 N N . MET A 1 111 ? 9.836 -1.037 -13.370 1.00 94.50 111 MET A N 1
ATOM 825 C CA . MET A 1 111 ? 9.476 -1.309 -14.752 1.00 94.50 111 MET A CA 1
ATOM 826 C C . MET A 1 111 ? 9.072 -2.773 -14.927 1.00 94.50 111 MET A C 1
ATOM 828 O O . MET A 1 111 ? 9.619 -3.691 -14.310 1.00 94.50 111 MET A O 1
ATOM 832 N N . THR A 1 112 ? 8.135 -3.000 -15.837 1.00 90.19 112 THR A N 1
ATOM 833 C CA . THR A 1 112 ? 7.843 -4.325 -16.391 1.00 90.19 112 THR A CA 1
ATOM 834 C C . THR A 1 112 ? 8.706 -4.580 -17.628 1.00 90.19 112 THR A C 1
ATOM 836 O O . THR A 1 112 ? 9.217 -3.650 -18.255 1.00 90.19 112 THR A O 1
ATOM 839 N N . ARG A 1 113 ? 8.842 -5.844 -18.045 1.00 80.56 113 ARG A N 1
ATOM 840 C CA . ARG A 1 113 ? 9.647 -6.224 -19.223 1.00 80.56 113 ARG A CA 1
ATOM 841 C C . ARG A 1 113 ? 9.269 -5.452 -20.500 1.00 80.56 113 ARG A C 1
ATOM 843 O O . ARG A 1 113 ? 10.138 -5.166 -21.316 1.00 80.56 113 ARG A O 1
ATOM 850 N N . GLY A 1 114 ? 7.994 -5.092 -20.667 1.00 78.56 114 GLY A N 1
ATOM 851 C CA . GLY A 1 114 ? 7.504 -4.331 -21.824 1.00 78.56 114 GLY A CA 1
ATOM 852 C C . GLY A 1 114 ? 7.832 -2.832 -21.800 1.00 78.56 114 GLY A C 1
ATOM 853 O O . GLY A 1 114 ? 7.705 -2.172 -22.828 1.00 78.56 114 GLY A O 1
ATOM 854 N N . GLN A 1 115 ? 8.255 -2.298 -20.653 1.00 79.62 115 GLN A N 1
ATOM 855 C CA . GLN A 1 115 ? 8.571 -0.881 -20.461 1.00 79.62 115 GLN A CA 1
ATOM 856 C C . GLN A 1 115 ? 10.060 -0.572 -20.582 1.00 79.62 115 GLN A C 1
ATOM 858 O O . GLN A 1 115 ? 10.409 0.604 -20.608 1.00 79.62 115 GLN A O 1
ATOM 863 N N . ILE A 1 116 ? 10.923 -1.591 -20.689 1.00 76.25 116 ILE A N 1
ATOM 864 C CA . ILE A 1 116 ? 12.365 -1.391 -20.842 1.00 76.25 116 ILE A CA 1
ATOM 865 C C . ILE A 1 116 ? 12.580 -0.489 -22.064 1.00 76.25 116 ILE A C 1
ATOM 867 O O . ILE A 1 116 ? 12.279 -0.915 -23.190 1.00 76.25 116 ILE A O 1
ATOM 871 N N . PRO A 1 117 ? 13.070 0.754 -21.882 1.00 69.62 117 PRO A N 1
ATOM 872 C CA . PRO A 1 117 ? 13.349 1.614 -23.010 1.00 69.62 117 PRO A CA 1
ATOM 873 C C . PRO A 1 117 ? 14.399 0.892 -23.841 1.00 69.62 117 PRO A C 1
ATOM 875 O O . PRO A 1 117 ? 15.508 0.639 -23.366 1.00 69.62 117 PRO A O 1
ATOM 878 N N . LYS A 1 118 ? 14.027 0.508 -25.072 1.00 65.62 118 LYS A N 1
ATOM 879 C CA . LYS A 1 118 ? 14.971 -0.094 -26.017 1.00 65.62 118 LYS A CA 1
ATOM 880 C C . LYS A 1 118 ? 16.217 0.783 -25.996 1.00 65.62 118 LYS A C 1
ATOM 882 O O . LYS A 1 118 ? 16.045 1.997 -26.168 1.00 65.62 118 LYS A O 1
ATOM 887 N N . PRO A 1 119 ? 17.416 0.218 -25.747 1.00 68.88 119 PRO A N 1
ATOM 888 C CA . PRO A 1 119 ? 18.625 1.013 -25.711 1.00 68.88 119 PRO A CA 1
ATOM 889 C C . PRO A 1 119 ? 18.621 1.840 -26.985 1.00 68.88 119 PRO A C 1
ATOM 891 O O . PRO A 1 119 ? 18.573 1.283 -28.085 1.00 68.88 119 PRO A O 1
ATOM 894 N N . LYS A 1 120 ? 18.539 3.168 -26.838 1.00 51.41 120 LYS A N 1
ATOM 895 C CA . LYS A 1 120 ? 18.727 4.066 -27.967 1.00 51.41 120 LYS A CA 1
ATOM 896 C C . LYS A 1 120 ? 20.139 3.756 -28.408 1.00 51.41 120 LYS A C 1
ATOM 898 O O . LYS A 1 120 ? 21.075 4.146 -27.714 1.00 51.41 120 LYS A O 1
ATOM 903 N N . VAL A 1 121 ? 20.263 2.958 -29.468 1.00 63.44 121 VAL A N 1
ATOM 904 C CA . VAL A 1 121 ? 21.521 2.705 -30.151 1.00 63.44 121 VAL A CA 1
ATOM 905 C C . VAL A 1 121 ? 22.024 4.097 -30.469 1.00 63.44 121 VAL A C 1
ATOM 907 O O . VAL A 1 121 ? 21.481 4.775 -31.338 1.00 63.44 121 VAL A O 1
ATOM 910 N N . GLN A 1 122 ? 22.946 4.590 -29.645 1.00 59.03 122 GLN A N 1
ATOM 911 C CA . GLN A 1 122 ? 23.652 5.803 -29.970 1.00 59.03 122 GLN A CA 1
ATOM 912 C C . GLN A 1 122 ? 24.357 5.439 -31.258 1.00 59.03 122 GLN A C 1
ATOM 914 O O . GLN A 1 122 ? 25.124 4.477 -31.285 1.00 59.03 122 GLN A O 1
ATOM 919 N N . GLU A 1 123 ? 23.982 6.126 -32.329 1.00 63.56 123 GLU A N 1
ATOM 920 C CA . GLU A 1 123 ? 24.662 6.079 -33.607 1.00 63.56 123 GLU A CA 1
ATOM 921 C C . GLU A 1 123 ? 26.104 6.500 -33.311 1.00 63.56 123 GLU A C 1
ATOM 923 O O . GLU A 1 123 ? 26.438 7.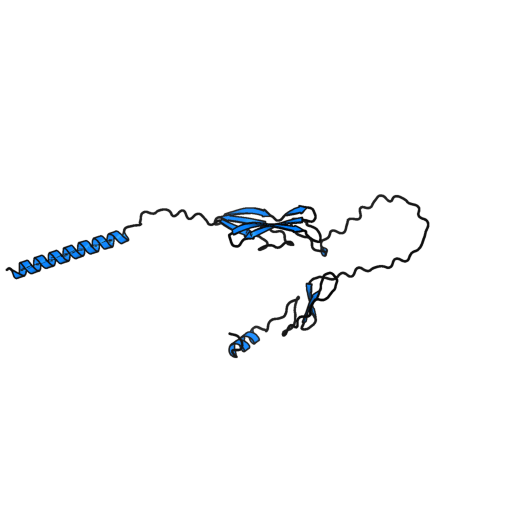682 -33.225 1.00 63.56 123 GLU A O 1
ATOM 928 N N . GLN A 1 124 ? 26.932 5.512 -32.962 1.00 64.44 124 GLN A N 1
ATOM 929 C CA . GLN A 1 124 ? 28.350 5.712 -32.757 1.00 64.44 124 GLN A CA 1
ATOM 930 C C . GLN A 1 124 ? 28.878 6.216 -34.098 1.00 64.44 124 GLN A C 1
ATOM 932 O O . GLN A 1 124 ? 28.522 5.635 -35.127 1.00 64.44 124 GLN A O 1
ATOM 937 N N . PRO A 1 125 ? 29.706 7.275 -34.117 1.00 67.25 125 PRO A N 1
ATOM 938 C CA . PRO A 1 125 ? 30.393 7.685 -35.328 1.00 67.25 125 PRO A CA 1
ATOM 939 C C . PRO A 1 125 ? 31.061 6.447 -35.914 1.00 67.25 125 PRO A C 1
ATOM 941 O O . PRO A 1 125 ? 31.862 5.803 -35.233 1.00 67.25 125 PRO A O 1
ATOM 944 N N . SER A 1 126 ? 30.653 6.081 -37.126 1.00 61.34 126 SER A N 1
ATOM 945 C CA . SER A 1 126 ? 31.179 4.949 -37.872 1.00 61.34 126 SER A CA 1
ATOM 946 C C . SER A 1 126 ? 32.697 5.077 -37.939 1.00 61.34 126 SER A C 1
ATOM 948 O O . SER A 1 126 ? 33.227 5.850 -38.736 1.00 61.34 126 SER A O 1
ATOM 950 N N . LEU A 1 127 ? 33.401 4.357 -37.069 1.00 64.44 127 LEU A N 1
ATOM 951 C CA . LEU A 1 127 ? 34.821 4.130 -37.249 1.00 64.44 127 LEU A CA 1
ATOM 952 C C . LEU A 1 127 ? 34.916 3.130 -38.402 1.00 64.44 127 LEU A C 1
ATOM 954 O O . LEU A 1 127 ? 34.548 1.966 -38.241 1.00 64.44 127 LEU A O 1
ATOM 958 N N . GLU A 1 128 ? 35.331 3.608 -39.575 1.00 67.12 128 GLU A N 1
ATOM 959 C CA . GLU A 1 128 ? 35.689 2.763 -40.712 1.00 67.12 128 GLU A CA 1
ATOM 960 C C . GLU A 1 128 ? 36.813 1.822 -40.274 1.00 67.12 128 GLU A C 1
ATOM 962 O O . GLU A 1 128 ? 37.982 2.196 -40.191 1.00 67.12 128 GLU A O 1
ATOM 967 N N . ILE A 1 129 ? 36.443 0.589 -39.946 1.00 58.91 129 ILE A N 1
ATOM 968 C CA . ILE A 1 129 ? 37.373 -0.526 -39.874 1.00 58.91 129 ILE A CA 1
ATOM 969 C C . ILE A 1 129 ? 37.141 -1.319 -41.155 1.00 58.91 129 ILE A C 1
ATOM 971 O O . ILE A 1 129 ? 36.115 -1.984 -41.302 1.00 58.91 129 ILE A O 1
ATOM 975 N N . GLU A 1 130 ? 38.088 -1.233 -42.089 1.00 65.56 130 GLU A N 1
ATOM 976 C CA . GLU A 1 130 ? 38.181 -2.182 -43.195 1.00 65.56 130 GLU A CA 1
ATOM 977 C C . GLU A 1 130 ? 38.323 -3.594 -42.612 1.00 65.56 130 GLU A C 1
ATOM 979 O O . GLU A 1 130 ? 39.332 -3.934 -41.990 1.00 65.56 130 GLU A O 1
ATOM 984 N N . GLN A 1 131 ? 37.296 -4.423 -42.801 1.00 63.47 131 GLN A N 1
ATOM 985 C CA . GLN A 1 131 ? 37.359 -5.856 -42.538 1.00 63.47 131 GLN A CA 1
ATOM 986 C C . GLN A 1 131 ? 37.366 -6.630 -43.862 1.00 63.47 131 GLN A C 1
ATOM 988 O O . GLN A 1 131 ? 36.562 -6.332 -44.751 1.00 63.47 131 GLN A O 1
ATOM 993 N N . PRO A 1 132 ? 38.223 -7.657 -44.003 1.00 60.38 132 PRO A N 1
ATOM 994 C CA . PRO A 1 132 ? 38.092 -8.635 -45.064 1.00 60.38 132 PRO A CA 1
ATOM 995 C C . PRO A 1 132 ? 36.947 -9.605 -44.745 1.00 60.38 132 PRO A C 1
ATOM 997 O O . PRO A 1 132 ? 36.729 -10.005 -43.603 1.00 60.38 132 PRO A O 1
ATOM 1000 N N . ALA A 1 133 ? 36.211 -9.958 -45.794 1.00 68.38 133 ALA A N 1
ATOM 1001 C CA . ALA A 1 133 ? 35.005 -10.764 -45.755 1.00 68.38 133 ALA A CA 1
ATOM 1002 C C . ALA A 1 133 ? 35.256 -12.206 -45.285 1.00 68.38 133 ALA A C 1
ATOM 1004 O O . ALA A 1 133 ? 35.967 -12.960 -45.949 1.00 68.38 133 ALA A O 1
ATOM 1005 N N . GLU A 1 134 ? 34.550 -12.626 -44.236 1.00 61.12 134 GLU A N 1
ATOM 1006 C CA . GLU A 1 134 ? 34.305 -14.039 -43.958 1.00 61.12 134 GLU A CA 1
ATOM 1007 C C . GLU A 1 134 ? 32.835 -14.236 -43.567 1.00 61.12 134 GLU A C 1
ATOM 1009 O O . GLU A 1 134 ? 32.328 -13.673 -42.601 1.00 61.12 134 GLU A O 1
ATOM 1014 N N . LYS A 1 135 ? 32.126 -14.992 -44.412 1.00 62.91 135 LYS A N 1
ATOM 1015 C CA . LYS A 1 135 ? 30.730 -15.393 -44.235 1.00 62.91 135 LYS A CA 1
ATOM 1016 C C . LYS A 1 135 ? 30.637 -16.417 -43.108 1.00 62.91 135 LYS A C 1
ATOM 1018 O O . LYS A 1 135 ? 31.067 -17.554 -43.291 1.00 62.91 135 LYS A O 1
ATOM 1023 N N . THR A 1 136 ? 29.926 -16.081 -42.043 1.00 51.66 136 THR A N 1
ATOM 1024 C CA . THR A 1 136 ? 29.305 -17.067 -41.154 1.00 51.66 136 THR A CA 1
ATOM 1025 C C . THR A 1 136 ? 27.811 -16.786 -41.068 1.00 51.66 136 THR A C 1
ATOM 1027 O O . THR A 1 136 ? 27.369 -15.647 -40.954 1.00 51.66 136 THR A O 1
ATOM 1030 N N . ALA A 1 137 ? 27.027 -17.847 -41.261 1.00 58.81 137 ALA A N 1
ATOM 1031 C CA . ALA A 1 137 ? 25.576 -17.808 -41.298 1.00 58.81 137 ALA A CA 1
ATOM 1032 C C . ALA A 1 137 ? 25.029 -17.408 -39.922 1.00 58.81 137 ALA A C 1
ATOM 1034 O O . ALA A 1 137 ? 25.188 -18.142 -38.950 1.00 58.81 137 ALA A O 1
ATOM 1035 N N . GLU A 1 138 ? 24.393 -16.241 -39.867 1.00 58.38 138 GLU A N 1
ATOM 1036 C CA . GLU A 1 138 ? 23.606 -15.785 -38.727 1.00 58.38 138 GLU A CA 1
ATOM 1037 C C . GLU A 1 138 ? 22.401 -16.712 -38.540 1.00 58.38 138 GLU A C 1
ATOM 1039 O O . GLU A 1 138 ? 21.412 -16.666 -39.276 1.00 58.38 138 GLU A O 1
ATOM 1044 N N . GLU A 1 139 ? 22.491 -17.574 -37.534 1.00 61.81 139 GLU A N 1
ATOM 1045 C CA . GLU A 1 139 ? 21.348 -18.271 -36.973 1.00 61.81 139 GLU A CA 1
ATOM 1046 C C . GLU A 1 139 ? 20.492 -17.238 -36.235 1.00 61.81 139 GLU A C 1
ATOM 1048 O O . GLU A 1 139 ? 20.806 -16.798 -35.129 1.00 61.81 139 GLU A O 1
ATOM 1053 N N . GLN A 1 140 ? 19.433 -16.777 -36.902 1.00 59.38 140 GLN A N 1
ATOM 1054 C CA . GLN A 1 140 ? 18.488 -15.822 -36.338 1.00 59.38 140 GLN A CA 1
ATOM 1055 C C . GLN A 1 140 ? 17.695 -16.484 -35.210 1.00 59.38 140 GLN A C 1
ATOM 1057 O O . GLN A 1 140 ? 16.636 -17.076 -35.423 1.00 59.38 140 GLN A O 1
ATOM 1062 N N . VAL A 1 141 ? 18.219 -16.365 -33.991 1.00 63.59 141 VAL A N 1
ATOM 1063 C CA . VAL A 1 141 ? 17.510 -16.683 -32.753 1.00 63.59 141 VAL A CA 1
ATOM 1064 C C . VAL A 1 141 ? 16.363 -15.686 -32.613 1.00 63.59 141 VAL A C 1
ATOM 1066 O O . VAL A 1 141 ? 16.508 -14.589 -32.077 1.00 63.59 141 VAL A O 1
ATOM 1069 N N . LYS A 1 142 ? 15.205 -16.049 -33.164 1.00 75.38 142 LYS A N 1
ATOM 1070 C CA . LYS A 1 142 ? 13.959 -15.316 -32.973 1.00 75.38 142 LYS A CA 1
ATOM 1071 C C . LYS A 1 142 ? 13.572 -15.452 -31.505 1.00 75.38 142 LYS A C 1
ATOM 1073 O O . LYS A 1 142 ? 13.115 -16.508 -31.077 1.00 75.38 142 LYS A O 1
ATOM 1078 N N . GLU A 1 143 ? 13.807 -14.390 -30.747 1.00 78.25 143 GLU A N 1
ATOM 1079 C CA . GLU A 1 143 ? 13.493 -14.305 -29.326 1.00 78.25 143 GLU A CA 1
ATOM 1080 C C . GLU A 1 143 ? 12.013 -14.669 -29.105 1.00 78.25 143 GLU A C 1
ATOM 1082 O O . GLU A 1 143 ? 11.107 -14.013 -29.629 1.00 78.25 143 GLU A O 1
ATOM 1087 N N . ILE A 1 144 ? 11.758 -15.776 -28.400 1.00 79.62 144 ILE A N 1
ATOM 1088 C CA . ILE A 1 144 ? 10.400 -16.201 -28.050 1.00 79.62 144 ILE A CA 1
ATOM 1089 C C . ILE A 1 144 ? 9.948 -15.302 -26.901 1.00 79.62 144 ILE A C 1
ATOM 1091 O O . ILE A 1 144 ? 10.418 -15.427 -25.772 1.00 79.62 144 ILE A O 1
ATOM 1095 N N . ILE A 1 145 ? 9.058 -14.363 -27.207 1.00 82.75 145 ILE A N 1
ATOM 1096 C CA . ILE A 1 145 ? 8.434 -13.491 -26.214 1.0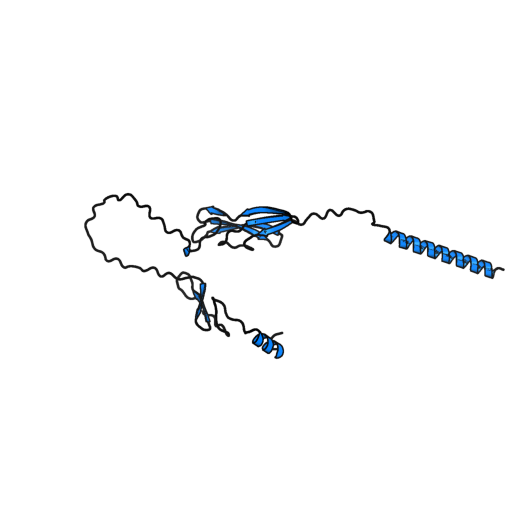0 82.75 145 ILE A CA 1
ATOM 1097 C C . ILE A 1 145 ? 7.199 -14.218 -25.679 1.00 82.75 145 ILE A C 1
ATOM 1099 O O . ILE A 1 145 ? 6.297 -14.555 -26.445 1.00 82.75 145 ILE A O 1
ATOM 1103 N N . CYS A 1 146 ? 7.181 -14.469 -24.373 1.00 85.62 146 CYS A N 1
ATOM 1104 C CA . CYS A 1 146 ? 6.046 -15.033 -23.652 1.00 85.62 146 CYS A CA 1
ATOM 1105 C C . CYS A 1 146 ? 5.506 -13.995 -22.670 1.00 85.62 146 CYS A C 1
ATOM 1107 O O . CYS A 1 146 ? 6.286 -13.367 -21.952 1.00 85.62 146 CYS A O 1
ATOM 1109 N N . ASP A 1 147 ? 4.184 -13.833 -22.641 1.00 87.44 147 ASP A N 1
ATOM 1110 C CA . ASP A 1 147 ? 3.503 -12.985 -21.667 1.00 87.44 147 ASP A CA 1
ATOM 1111 C C . ASP A 1 147 ? 3.309 -13.783 -20.375 1.00 87.44 147 ASP A C 1
ATOM 1113 O O . ASP A 1 147 ? 2.662 -14.835 -20.372 1.00 87.44 147 ASP A O 1
ATOM 1117 N N . GLU A 1 148 ? 3.898 -13.303 -19.282 1.00 92.12 148 GLU A N 1
ATOM 1118 C CA . GLU A 1 148 ? 3.693 -13.901 -17.968 1.00 92.12 148 GLU A CA 1
ATOM 1119 C C . GLU A 1 148 ? 2.257 -13.654 -17.501 1.00 92.12 148 GLU A C 1
ATOM 1121 O O . GLU A 1 148 ? 1.750 -12.531 -17.559 1.00 92.12 148 GLU A O 1
ATOM 1126 N N . GLY A 1 149 ? 1.597 -14.703 -17.015 1.00 90.12 149 GLY A N 1
ATOM 1127 C CA . GLY A 1 149 ? 0.281 -14.561 -16.412 1.00 90.12 149 GLY A CA 1
ATOM 1128 C C . GLY A 1 149 ? -0.594 -15.798 -16.501 1.00 90.12 149 GLY A C 1
ATOM 1129 O O . GLY A 1 149 ? -0.227 -16.849 -17.030 1.00 90.12 149 GLY A O 1
ATOM 1130 N N . TRP A 1 150 ? -1.799 -15.665 -15.952 1.00 90.62 150 TRP A N 1
ATOM 1131 C CA . TRP A 1 150 ? -2.802 -16.717 -16.008 1.00 90.62 150 TRP A CA 1
ATOM 1132 C C . TRP A 1 150 ? -3.476 -16.755 -17.376 1.00 90.62 150 TRP A C 1
ATOM 1134 O O . TRP A 1 150 ? -4.132 -15.802 -17.794 1.00 90.62 150 TRP A O 1
ATOM 1144 N N . GLN A 1 151 ? -3.385 -17.903 -18.036 1.00 93.75 151 GLN A N 1
ATOM 1145 C CA . GLN A 1 151 ? -4.069 -18.177 -19.289 1.00 93.75 151 GLN A CA 1
ATOM 1146 C C . GLN A 1 151 ? -5.169 -19.219 -19.097 1.00 93.75 151 GLN A C 1
ATOM 1148 O O . GLN A 1 151 ? -5.078 -20.124 -18.264 1.00 93.75 151 GLN A O 1
ATOM 1153 N N . CYS A 1 152 ? -6.236 -19.072 -19.878 1.00 94.00 152 CYS A N 1
ATOM 1154 C CA . CYS A 1 152 ? -7.365 -19.990 -19.886 1.00 94.00 152 CYS A CA 1
ATOM 1155 C C . CYS A 1 152 ? -7.273 -20.933 -21.084 1.00 94.00 152 CYS A C 1
ATOM 1157 O O . CYS A 1 152 ? -7.354 -20.485 -22.226 1.00 94.00 152 CYS A O 1
ATOM 1159 N N . THR A 1 153 ? -7.238 -22.237 -20.823 1.00 92.62 153 THR A N 1
ATOM 1160 C CA . THR A 1 153 ? -7.249 -23.274 -21.861 1.00 92.62 153 THR A CA 1
ATOM 1161 C C . THR A 1 153 ? -8.495 -24.133 -21.671 1.00 92.62 153 THR A C 1
ATOM 1163 O O . THR A 1 153 ? -8.521 -25.104 -20.916 1.00 92.62 153 THR A O 1
ATOM 1166 N N . GLY A 1 154 ? -9.598 -23.723 -22.300 1.00 92.12 154 GLY A N 1
ATOM 1167 C CA . GLY A 1 154 ? -10.892 -24.395 -22.168 1.00 92.12 154 GLY A CA 1
ATOM 1168 C C . GLY A 1 154 ? -11.462 -24.331 -20.744 1.00 92.12 154 GLY A C 1
ATOM 1169 O O . GLY A 1 154 ? -11.932 -23.282 -20.297 1.00 92.12 154 GLY A O 1
ATOM 1170 N N . LYS A 1 155 ? -11.469 -25.473 -20.041 1.00 95.81 155 LYS A N 1
ATOM 1171 C CA . LYS A 1 155 ? -11.949 -25.585 -18.650 1.00 95.81 155 LYS A CA 1
ATOM 1172 C C . LYS A 1 155 ? -10.839 -25.522 -17.613 1.00 95.81 155 LYS A C 1
ATOM 1174 O O . LYS A 1 155 ? -11.114 -25.753 -16.444 1.00 95.81 155 LYS A O 1
ATOM 1179 N N . SER A 1 156 ? -9.625 -25.182 -18.003 1.00 94.44 156 SER A N 1
ATOM 1180 C CA . SER A 1 156 ? -8.511 -25.082 -17.075 1.00 94.44 156 SER A CA 1
ATOM 1181 C C . SER A 1 156 ? -7.890 -23.700 -17.120 1.00 94.44 156 SER A C 1
ATOM 1183 O O . SER A 1 156 ? -7.977 -23.001 -18.133 1.00 94.44 156 SER A O 1
ATOM 1185 N N . LYS A 1 157 ? -7.253 -23.322 -16.014 1.00 94.75 157 LYS A N 1
ATOM 1186 C CA . LYS A 1 157 ? -6.330 -22.196 -15.970 1.00 94.75 157 LYS A CA 1
ATOM 1187 C C . LYS A 1 157 ? -4.916 -22.680 -15.704 1.00 94.75 157 LYS A C 1
ATOM 1189 O O . LYS A 1 157 ? -4.712 -23.613 -14.923 1.00 94.75 157 LYS A O 1
ATOM 1194 N N . ILE A 1 158 ? -3.955 -22.043 -16.350 1.00 94.81 158 ILE A N 1
ATOM 1195 C CA . ILE A 1 158 ? -2.535 -22.348 -16.227 1.00 94.81 158 ILE A CA 1
ATOM 1196 C C . ILE A 1 158 ? -1.762 -21.043 -16.113 1.00 94.81 158 ILE A C 1
ATOM 1198 O O . ILE A 1 158 ? -2.136 -20.053 -16.735 1.00 94.81 158 ILE A O 1
ATOM 1202 N N . TYR A 1 159 ? -0.729 -21.020 -15.281 1.00 90.19 159 TYR A N 1
ATOM 1203 C CA . TYR A 1 159 ? 0.160 -19.868 -15.195 1.00 90.19 159 TYR A CA 1
ATOM 1204 C C . TYR A 1 159 ? 1.316 -20.084 -16.165 1.00 90.19 159 TYR A C 1
ATOM 1206 O O . TYR A 1 159 ? 1.980 -21.120 -16.097 1.00 90.19 159 TYR A O 1
ATOM 1214 N N . GLN A 1 160 ? 1.521 -19.148 -17.085 1.00 94.25 160 GLN A N 1
ATOM 1215 C CA . GLN A 1 160 ? 2.671 -19.147 -17.978 1.00 94.25 160 GLN A CA 1
ATOM 1216 C C . GLN A 1 160 ? 3.776 -18.305 -17.347 1.00 94.25 160 GLN A C 1
ATOM 1218 O O . GLN A 1 160 ? 3.572 -17.127 -17.066 1.00 94.25 160 GLN A O 1
ATOM 1223 N N . ASN A 1 161 ? 4.927 -18.928 -17.109 1.00 85.06 161 ASN A N 1
ATOM 1224 C CA . ASN A 1 161 ? 6.112 -18.267 -16.581 1.00 85.06 161 ASN A CA 1
ATOM 1225 C C . ASN A 1 161 ? 6.845 -17.488 -17.689 1.00 85.06 161 ASN A C 1
ATOM 1227 O O . ASN A 1 161 ? 6.654 -17.722 -18.887 1.00 85.06 161 ASN A O 1
ATOM 1231 N N . LEU A 1 162 ? 7.753 -16.601 -17.277 1.00 82.38 162 LEU A N 1
ATOM 1232 C CA . LEU A 1 162 ? 8.588 -15.782 -18.169 1.00 82.38 162 LEU A CA 1
ATOM 1233 C C . LEU A 1 162 ? 9.519 -16.584 -19.093 1.00 82.38 162 LEU A C 1
ATOM 1235 O O . LEU A 1 162 ? 9.915 -16.081 -20.144 1.00 82.38 162 LEU A O 1
ATOM 1239 N N . ASP A 1 163 ? 9.869 -17.813 -18.715 1.00 86.69 163 ASP A N 1
ATOM 1240 C CA . ASP A 1 163 ? 10.670 -18.758 -19.505 1.00 86.69 163 ASP A CA 1
ATOM 1241 C C . ASP A 1 163 ? 9.812 -19.609 -20.461 1.00 86.69 163 ASP A C 1
ATOM 1243 O O . ASP A 1 163 ? 10.285 -20.604 -21.009 1.00 86.69 163 ASP A O 1
ATOM 1247 N N . CYS A 1 164 ? 8.539 -19.238 -20.647 1.00 86.19 164 CYS A N 1
ATOM 1248 C CA . CYS A 1 164 ? 7.533 -19.984 -21.402 1.00 86.19 164 CYS A CA 1
ATOM 1249 C C . CYS A 1 164 ? 7.188 -21.359 -20.810 1.00 86.19 164 CYS A C 1
ATOM 1251 O O . CYS A 1 164 ? 6.435 -22.116 -21.430 1.00 86.19 164 CYS A O 1
ATOM 1253 N N . SER A 1 165 ? 7.698 -21.695 -19.621 1.00 90.69 165 SER A N 1
ATOM 1254 C CA . SER A 1 165 ? 7.278 -22.903 -18.929 1.00 90.69 165 SER A CA 1
ATOM 1255 C C . SER A 1 165 ? 5.863 -22.721 -18.383 1.00 90.69 165 SER A C 1
ATOM 1257 O O . SER A 1 165 ? 5.448 -21.641 -17.956 1.00 90.69 165 SER A O 1
ATOM 1259 N N . LEU A 1 166 ? 5.090 -23.798 -18.433 1.00 90.50 166 LEU A N 1
ATOM 1260 C CA . LEU A 1 166 ? 3.724 -23.813 -17.942 1.00 90.50 166 LEU A CA 1
ATOM 1261 C C . LEU A 1 166 ? 3.710 -24.394 -16.527 1.00 90.50 166 LEU A C 1
ATOM 1263 O O . LEU A 1 166 ? 4.238 -25.480 -16.283 1.00 90.50 166 LEU A O 1
ATOM 1267 N N . ALA A 1 167 ? 3.096 -23.676 -15.590 1.00 91.19 167 ALA A N 1
ATOM 1268 C CA . ALA A 1 167 ? 2.872 -24.163 -14.237 1.00 91.19 167 ALA A CA 1
ATOM 1269 C C . ALA A 1 167 ? 1.823 -25.289 -14.209 1.00 91.19 167 ALA A C 1
ATOM 1271 O O . ALA A 1 167 ? 1.247 -25.684 -15.223 1.00 91.19 167 ALA A O 1
ATOM 1272 N N . LYS A 1 168 ? 1.532 -25.812 -13.014 1.00 92.50 168 LYS A N 1
ATOM 1273 C CA . LYS A 1 168 ? 0.520 -26.858 -12.845 1.00 92.50 168 LYS A CA 1
ATOM 1274 C C . LYS A 1 168 ? -0.862 -26.370 -13.296 1.00 92.50 168 LYS A C 1
ATOM 1276 O O . LYS A 1 168 ? -1.398 -25.394 -12.770 1.00 92.50 168 LYS A O 1
ATOM 1281 N N . GLU A 1 169 ? -1.456 -27.109 -14.226 1.00 93.94 169 GLU A N 1
ATOM 1282 C CA . GLU A 1 169 ? -2.818 -26.882 -14.698 1.00 93.94 169 GLU A CA 1
ATOM 1283 C C . GLU A 1 169 ? -3.832 -27.034 -13.551 1.00 93.94 169 GLU A C 1
ATOM 1285 O O . GLU A 1 169 ? -3.800 -27.998 -12.780 1.00 93.94 169 GLU A O 1
ATOM 1290 N N . THR A 1 170 ? -4.750 -26.074 -13.441 1.00 95.12 170 THR A N 1
ATOM 1291 C CA . THR A 1 170 ? -5.846 -26.090 -12.469 1.00 95.12 170 THR A CA 1
ATOM 1292 C C . THR A 1 170 ? -7.181 -26.184 -13.196 1.00 95.12 170 THR A C 1
ATOM 1294 O O . THR A 1 170 ? -7.544 -25.291 -13.960 1.00 95.12 170 THR A O 1
ATOM 1297 N N . TYR A 1 171 ? -7.943 -27.245 -12.930 1.00 96.56 171 TYR A N 1
ATOM 1298 C CA . TYR A 1 171 ? -9.264 -27.440 -13.526 1.00 96.56 171 TYR A CA 1
ATOM 1299 C C . TYR A 1 171 ? -10.315 -26.506 -12.903 1.00 96.56 171 TYR A C 1
ATOM 1301 O O . TYR A 1 171 ? -10.581 -26.540 -11.700 1.00 96.56 171 TYR A O 1
ATOM 1309 N N . CYS A 1 172 ? -10.971 -25.713 -13.743 1.00 95.38 172 CYS A N 1
ATOM 1310 C CA . CYS A 1 172 ? -12.074 -24.827 -13.403 1.00 95.38 172 CYS A CA 1
ATOM 1311 C C . CYS A 1 172 ? -13.420 -25.484 -13.753 1.00 95.38 172 CYS A C 1
ATOM 1313 O O . CYS A 1 172 ? -13.836 -25.534 -14.914 1.00 95.38 172 CYS A O 1
ATOM 1315 N N . LYS A 1 173 ? -14.165 -25.920 -12.729 1.00 95.31 173 LYS A N 1
ATOM 1316 C CA . LYS A 1 173 ? -15.462 -26.612 -12.884 1.00 95.31 173 LYS A CA 1
ATOM 1317 C C . LYS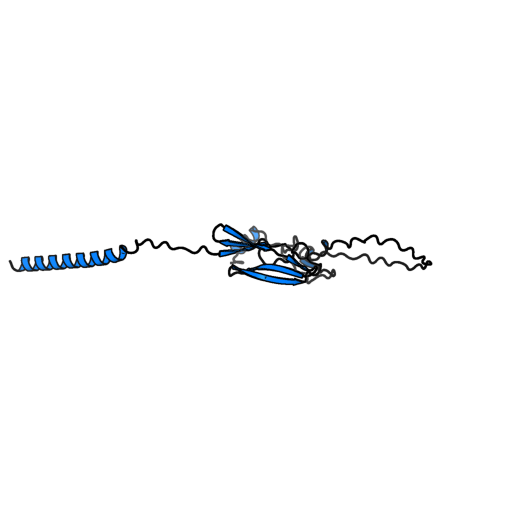 A 1 173 ? -16.454 -25.885 -13.809 1.00 95.31 173 LYS A C 1
ATOM 1319 O O . LYS A 1 173 ? -17.129 -26.544 -14.598 1.00 95.31 173 LYS A O 1
ATOM 1324 N N . TYR A 1 174 ? -16.518 -24.554 -13.734 1.00 93.19 174 TYR A N 1
ATOM 1325 C CA . TYR A 1 174 ? -17.449 -23.720 -14.510 1.00 93.19 174 TYR A CA 1
ATOM 1326 C C . TYR A 1 174 ? -16.781 -23.000 -15.697 1.00 93.19 174 TYR A C 1
ATOM 1328 O O . TYR A 1 174 ? -17.361 -22.085 -16.278 1.00 93.19 174 TYR A O 1
ATOM 1336 N N . GLY A 1 175 ? -15.575 -23.422 -16.086 1.00 93.62 175 GLY A N 1
ATOM 1337 C CA . GLY A 1 175 ? -14.776 -22.784 -17.133 1.00 93.62 175 GLY A CA 1
ATOM 1338 C C . GLY A 1 175 ? -13.863 -21.676 -16.608 1.00 93.62 175 GLY A C 1
ATOM 1339 O O . GLY A 1 175 ? -13.886 -21.345 -15.425 1.00 93.62 175 GLY A O 1
ATOM 1340 N N . CYS A 1 176 ? -13.051 -21.114 -17.498 1.00 94.81 176 CYS A N 1
ATOM 1341 C CA . CYS A 1 176 ? -12.086 -20.057 -17.195 1.00 94.81 176 CYS A CA 1
ATOM 1342 C C . CYS A 1 176 ? -12.401 -18.791 -18.012 1.00 94.81 176 CYS A C 1
ATOM 1344 O O . CYS A 1 176 ? -12.943 -18.889 -19.116 1.00 94.81 176 CYS A O 1
ATOM 1346 N N . ASN A 1 177 ? -12.123 -17.607 -17.467 1.00 93.88 177 ASN A N 1
ATOM 1347 C CA . ASN A 1 177 ? -12.148 -16.336 -18.191 1.00 93.88 177 ASN A CA 1
ATOM 1348 C C . ASN A 1 177 ? -11.085 -15.386 -17.628 1.00 93.88 177 ASN A C 1
ATOM 1350 O O . ASN A 1 177 ? -11.010 -15.245 -16.414 1.00 93.88 177 ASN A O 1
ATOM 1354 N N . GLN A 1 178 ? -10.302 -14.733 -18.494 1.00 90.69 178 GLN A N 1
ATOM 1355 C CA . GLN A 1 178 ? -9.280 -13.742 -18.104 1.00 90.69 178 GLN A CA 1
ATOM 1356 C C . GLN A 1 178 ? -8.311 -14.223 -17.003 1.00 90.69 178 GLN A C 1
ATOM 1358 O O . GLN A 1 178 ? -7.934 -13.465 -16.121 1.00 90.69 178 GLN A O 1
ATOM 1363 N N . GLY A 1 179 ? -7.925 -15.500 -17.037 1.00 89.25 179 GLY A N 1
ATOM 1364 C CA . GLY A 1 179 ? -7.017 -16.084 -16.046 1.00 89.25 179 GLY A CA 1
ATOM 1365 C C . GLY A 1 179 ? -7.687 -16.567 -14.754 1.00 89.25 179 GLY A C 1
ATOM 1366 O O . GLY A 1 179 ? -7.022 -17.167 -13.909 1.00 89.25 179 GLY A O 1
ATOM 1367 N N . ASP A 1 180 ? -9.007 -16.413 -14.620 1.00 90.69 180 ASP A N 1
ATOM 1368 C CA . ASP A 1 180 ? -9.754 -16.828 -13.436 1.00 90.69 180 ASP A CA 1
ATOM 1369 C C . ASP A 1 180 ? -10.778 -17.928 -13.702 1.00 90.69 180 ASP A C 1
ATOM 1371 O O . ASP A 1 180 ? -11.435 -17.992 -14.744 1.00 90.69 180 ASP A O 1
ATOM 1375 N N . CYS A 1 181 ? -10.947 -18.812 -12.714 1.00 93.88 181 CYS A N 1
ATOM 1376 C CA . CYS A 1 181 ? -12.006 -19.809 -12.756 1.00 93.88 181 CYS A CA 1
ATOM 1377 C C . CYS A 1 181 ? -13.357 -19.126 -12.546 1.00 93.88 181 CYS A C 1
ATOM 1379 O O . CYS A 1 181 ? -13.584 -18.456 -11.537 1.00 93.88 181 CYS A O 1
ATOM 1381 N N . LYS A 1 182 ? -14.291 -19.359 -13.468 1.00 95.31 182 LYS A N 1
ATOM 1382 C CA . LYS A 1 182 ? -15.667 -18.895 -13.324 1.00 95.31 182 LYS A CA 1
ATOM 1383 C C . LYS A 1 182 ? -16.281 -19.498 -12.064 1.00 95.31 182 LYS A C 1
ATOM 1385 O O . LYS A 1 182 ? -16.070 -20.668 -11.732 1.00 95.31 182 LYS A O 1
ATOM 1390 N N . THR A 1 183 ? -17.072 -18.689 -11.375 1.00 90.38 183 THR A N 1
ATOM 1391 C CA . THR A 1 183 ? -17.928 -19.154 -10.284 1.00 90.38 183 THR A CA 1
ATOM 1392 C C . THR A 1 183 ? -19.281 -19.594 -10.852 1.00 90.38 183 THR A C 1
ATOM 1394 O O . THR A 1 183 ? -19.634 -19.175 -11.960 1.00 90.38 183 THR A O 1
ATOM 1397 N N . PRO A 1 184 ? -20.036 -20.459 -10.146 1.00 89.50 184 PRO A N 1
ATOM 1398 C CA . PRO A 1 184 ? -21.375 -20.824 -10.591 1.00 89.50 184 PRO A CA 1
ATOM 1399 C C . PRO A 1 184 ? -22.233 -19.568 -10.717 1.00 89.50 184 PRO A C 1
ATOM 1401 O O . PRO A 1 184 ? -22.092 -18.630 -9.921 1.00 89.50 184 PRO A O 1
ATOM 1404 N N . ALA A 1 185 ? -23.129 -19.565 -11.705 1.00 88.31 185 ALA A N 1
ATOM 1405 C CA . ALA A 1 185 ? -24.075 -18.475 -11.884 1.00 88.31 185 ALA A CA 1
ATOM 1406 C C . ALA A 1 185 ? -24.864 -18.250 -10.586 1.00 88.31 185 ALA A C 1
ATOM 1408 O O . ALA A 1 185 ? -25.102 -19.180 -9.813 1.00 88.31 185 ALA A O 1
ATOM 1409 N N . PHE A 1 186 ? -25.294 -17.011 -10.348 1.00 88.38 186 PHE A N 1
ATOM 1410 C CA . PHE A 1 186 ? -26.019 -16.649 -9.128 1.00 88.38 186 PHE A CA 1
ATOM 1411 C C . PHE A 1 186 ? -27.198 -17.600 -8.829 1.00 88.38 186 PHE A C 1
ATOM 1413 O O . PHE A 1 186 ? -27.360 -18.049 -7.697 1.00 88.38 186 PHE A O 1
ATOM 1420 N N . TRP A 1 187 ? -27.953 -17.998 -9.857 1.00 82.56 187 TRP A N 1
ATOM 1421 C CA . TRP A 1 187 ? -29.067 -18.942 -9.729 1.00 82.56 187 TRP A CA 1
ATOM 1422 C C . TRP A 1 187 ? -28.647 -20.355 -9.305 1.00 82.56 187 TRP A C 1
ATOM 1424 O O . TRP A 1 187 ? -29.360 -20.999 -8.541 1.00 82.56 187 TRP A O 1
ATOM 1434 N N . GLU A 1 188 ? -27.476 -20.833 -9.726 1.00 85.56 188 GLU A N 1
ATOM 1435 C CA . GLU A 1 188 ? -26.952 -22.122 -9.262 1.00 85.56 188 GLU A CA 1
ATOM 1436 C C . GLU A 1 188 ? -26.544 -22.058 -7.787 1.00 85.56 188 GLU A C 1
ATOM 1438 O O . GLU A 1 188 ? -26.807 -22.998 -7.039 1.00 85.56 188 GLU A O 1
ATOM 1443 N N . LYS A 1 189 ? -25.972 -20.932 -7.331 1.00 85.81 189 LYS A N 1
ATOM 1444 C CA . LYS A 1 189 ? -25.711 -20.714 -5.896 1.00 85.81 189 LYS A CA 1
ATOM 1445 C C . LYS A 1 189 ? -27.008 -20.719 -5.088 1.00 85.81 189 LYS A C 1
ATOM 1447 O O . LYS A 1 189 ? -27.054 -21.326 -4.023 1.00 85.81 189 LYS A O 1
ATOM 1452 N N . PHE A 1 190 ? -28.063 -20.098 -5.611 1.00 85.69 190 PHE A N 1
ATOM 1453 C CA . PHE A 1 190 ? -29.377 -20.083 -4.970 1.00 85.69 190 PHE A CA 1
ATOM 1454 C C . PHE A 1 190 ? -29.995 -21.487 -4.863 1.00 85.69 190 PHE A C 1
ATOM 1456 O O . PHE A 1 190 ? -30.474 -21.865 -3.796 1.00 85.69 190 PHE A O 1
ATOM 1463 N N . LEU A 1 191 ? -29.918 -22.303 -5.919 1.00 87.69 191 LEU A N 1
ATOM 1464 C CA . LEU A 1 191 ? -30.383 -23.697 -5.883 1.00 87.69 191 LEU A CA 1
ATOM 1465 C C . LEU A 1 191 ? -29.583 -24.559 -4.895 1.00 87.69 191 LEU A C 1
ATOM 1467 O O . LEU A 1 191 ? -30.154 -25.386 -4.187 1.00 87.69 191 LEU A O 1
ATOM 1471 N N . LEU A 1 192 ? -28.266 -24.365 -4.821 1.00 85.50 192 LEU A N 1
ATOM 1472 C CA . LEU A 1 192 ? -27.417 -25.069 -3.860 1.00 85.50 192 LEU A CA 1
ATOM 1473 C C . LEU A 1 192 ? -27.723 -24.666 -2.408 1.00 85.50 192 LEU A C 1
ATOM 1475 O O . LEU A 1 192 ? -27.680 -25.523 -1.525 1.00 85.50 192 LEU A O 1
ATOM 1479 N N . TRP A 1 193 ? -28.072 -23.399 -2.170 1.00 88.56 193 TRP A N 1
ATOM 1480 C CA . TRP A 1 193 ? -28.536 -22.917 -0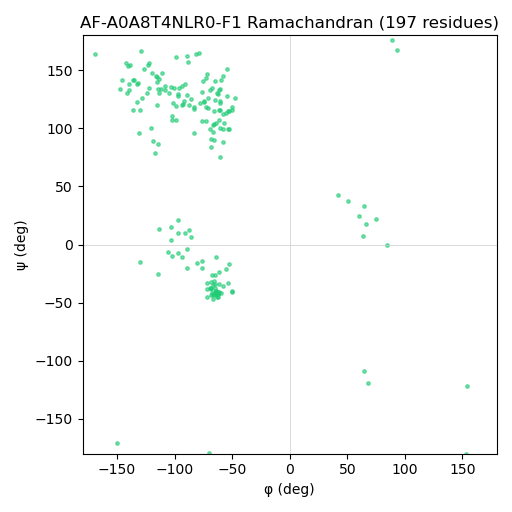.867 1.00 88.56 193 TRP A CA 1
ATOM 1481 C C . TRP A 1 193 ? -29.896 -23.522 -0.489 1.00 88.56 193 TRP A C 1
ATOM 1483 O O . TRP A 1 193 ? -30.033 -24.075 0.600 1.00 88.56 193 TRP A O 1
ATOM 1493 N N . LEU A 1 194 ? -30.870 -23.531 -1.410 1.00 89.56 194 LEU A N 1
ATOM 1494 C CA . LEU A 1 194 ? -32.177 -24.168 -1.187 1.00 89.56 194 LEU A CA 1
ATOM 1495 C C . LEU A 1 194 ? -32.061 -25.664 -0.860 1.00 89.56 194 LEU A C 1
ATOM 1497 O O . LEU A 1 194 ? -32.808 -26.178 -0.032 1.00 89.56 194 LEU A O 1
ATOM 1501 N N . ASN A 1 195 ? -31.100 -26.353 -1.477 1.00 90.81 195 ASN A N 1
ATOM 1502 C CA . ASN A 1 195 ? -30.844 -27.776 -1.249 1.00 90.81 195 ASN A CA 1
ATOM 1503 C C . ASN A 1 195 ? -29.921 -28.055 -0.043 1.00 90.81 195 ASN A C 1
ATOM 1505 O O . ASN A 1 195 ? -29.501 -29.198 0.150 1.00 90.81 195 ASN A O 1
ATOM 1509 N N . GLY A 1 196 ? -29.560 -27.036 0.749 1.00 86.81 196 GLY A N 1
ATOM 1510 C CA . GLY A 1 196 ? -28.739 -27.183 1.958 1.00 86.81 196 GLY A CA 1
ATOM 1511 C C . GLY A 1 196 ? -27.293 -27.636 1.714 1.00 86.81 196 GLY A C 1
ATOM 1512 O O . GLY A 1 196 ? -26.637 -28.110 2.639 1.00 86.81 196 GLY A O 1
ATOM 1513 N N . GLN A 1 197 ? -26.785 -27.519 0.483 1.00 82.94 197 GLN A N 1
ATOM 1514 C CA . GLN A 1 197 ? -25.415 -27.915 0.114 1.00 82.94 197 GLN A CA 1
ATOM 1515 C C . GLN A 1 197 ? -24.368 -26.855 0.488 1.00 82.94 197 GLN A C 1
ATOM 1517 O O . GLN A 1 197 ? -23.172 -27.135 0.516 1.00 82.94 197 GLN A O 1
ATOM 1522 N N . ILE A 1 198 ? -24.815 -25.635 0.769 1.00 77.88 198 ILE A N 1
ATOM 1523 C CA . ILE A 1 198 ? -24.006 -24.509 1.236 1.00 77.88 198 ILE A CA 1
ATOM 1524 C C . ILE A 1 198 ? -24.823 -23.782 2.300 1.00 77.88 198 ILE A C 1
ATOM 1526 O O . ILE A 1 198 ? -26.020 -23.565 2.110 1.00 77.88 198 ILE A O 1
ATOM 1530 N N . LYS A 1 199 ? -24.180 -23.483 3.429 1.00 65.25 199 LYS A N 1
ATOM 1531 C CA . LYS A 1 199 ? -24.775 -22.790 4.576 1.00 65.25 199 LYS A CA 1
ATOM 1532 C C . LYS A 1 199 ? -24.525 -21.294 4.492 1.00 65.25 199 LYS A C 1
ATOM 1534 O O . LYS A 1 199 ? -23.422 -20.929 4.030 1.00 65.25 199 LYS A O 1
#